Protein AF-A0A8T5U657-F1 (afdb_monomer)

pLDDT: mean 91.41, std 9.42, range [29.88, 98.75]

Radius of gyration: 22.39 Å; Cα contacts (8 Å, |Δi|>4): 538; chains: 1; bounding box: 46×40×76 Å

Foldseek 3Di:
DPPDDPPQVCLVVQHWDFAQQQLAAPPRDRLLVLLVLLLLLQLLLVLQQVLCCVQVVDGQADPDPPDAHAEEEEEDLANSNLSNVQNNLVRLHQYEYEEQCQVCNVVSNVVRHPPVSCVVRVVSYHYHHDDLVDLVVLLVVLLVCQLRHQEYEYSQDDRPDPDDAASADLVSLLSHDQAGEYEHSNLDACDNHNPGHADPPQSDWDDGNRYIYHRHPPSSVVVVVVSCVSSCVSCVVLVVLCVPLNPLRSLVVHVSSQSRTQHRRNAGDHPVVCVSVVHDHDHSNVSSVVSVVVVVVVVVVVVVD

Secondary structure (DSSP, 8-state):
------HHHHHHTT-EEE-GGG---SSS--TTTHHHHHHHHHHHHHHHHHHHHHHHSS-SS-SSTTSPPPEEEEE--SHHHHHHHHHHHTTT-EEEEEES-GGGHHHHHHTTS-HHHHHHHGGGEEEEE--SS-HHHHHHHHHHHGGG-SEEEE--PPPSSS----SB-HHHHTTSPTT-EEEESS--TTSSBTT----SSTT--EEETTEEEE--TTGGGGGHHHHHHHHHHHHHHHHHHHHHH-HHHHHHH-HHHHHHEEEETTEE--HHHHHHHT-----HHHHHHHHHHHHHHHHHHHH--

Nearest PDB structures (foldseek):
  2vhx-assembly1_A  TM=9.100E-01  e=6.205E-19  Mycobacterium tuberculosis
  2vhv-assembly1_A  TM=8.633E-01  e=6.364E-18  Mycobacterium tuberculosis
  2vhw-assembly1_F  TM=8.684E-01  e=1.872E-17  Mycobacterium tuberculosis
  2vhx-assembly1_C  TM=8.936E-01  e=4.386E-17  Mycobacterium tuberculosis
  2vhx-assembly1_D  TM=9.027E-01  e=8.668E-17  Mycobacterium tuberculosis

Sequence (305 aa):
MLLKVDYHQIKKAGAIAIAFEWVEEEGPEYPLLKPMSKLTGIIAALKALEIFRKKQRRIAGCFSNNIEPATIMIIGLGTIGSNALNVFMHQRVKLIIVDKHPDSVEDRALNYVPKYLWHNCKDNIKILKSDEDNILNTKEILRNHLPNVDILFFSAIRRPSFRVPHLIDMDMLNLMKKNSILVDAGANDKDLVESSLSYPEVDKIYYVNGVWHYANDHIPTMAAKDASRILSKAILPYVNKLLNSGPINAILETPALSKGTIIAGYNYTHKYTCKKKKIPYIPVNEALMQYNSLKKRIKGFLKTI

Mean predicted aligned error: 5.44 Å

Structure (mmCIF, N/CA/C/O backbone):
data_AF-A0A8T5U657-F1
#
_entry.id   AF-A0A8T5U657-F1
#
loop_
_atom_site.group_PDB
_atom_site.id
_atom_site.type_symbol
_atom_site.label_atom_id
_atom_site.label_alt_id
_atom_site.label_comp_id
_atom_site.label_asym_id
_atom_site.label_entity_id
_atom_site.label_seq_id
_atom_site.pdbx_PDB_ins_code
_atom_site.Cartn_x
_atom_site.Cartn_y
_atom_site.Cartn_z
_atom_site.occupancy
_atom_site.B_iso_or_equiv
_atom_site.auth_seq_id
_atom_site.auth_comp_id
_atom_site.auth_asym_id
_atom_site.auth_atom_id
_atom_site.pdbx_PDB_model_num
ATOM 1 N N . MET A 1 1 ? -12.860 -11.114 -14.981 1.00 29.88 1 MET A N 1
ATOM 2 C CA . MET A 1 1 ? -11.539 -11.675 -15.338 1.00 29.88 1 MET A CA 1
ATOM 3 C C . MET A 1 1 ? -10.532 -10.536 -15.289 1.00 29.88 1 MET A C 1
ATOM 5 O O . MET A 1 1 ? -10.504 -9.731 -16.207 1.00 29.88 1 MET A O 1
ATOM 9 N N . LEU A 1 2 ? -9.792 -10.397 -14.186 1.00 36.53 2 LEU A N 1
ATOM 10 C CA . LEU A 1 2 ? -8.688 -9.436 -14.101 1.00 36.53 2 LEU A CA 1
ATOM 11 C C . LEU A 1 2 ? -7.614 -9.885 -15.102 1.00 36.53 2 LEU A C 1
ATOM 13 O O . LEU A 1 2 ? -7.221 -11.055 -15.098 1.00 36.53 2 LEU A O 1
ATOM 17 N N . LEU A 1 3 ? -7.211 -8.998 -16.014 1.00 43.44 3 LEU A N 1
ATOM 18 C CA . LEU A 1 3 ? -6.214 -9.281 -17.047 1.00 43.44 3 LEU A CA 1
ATOM 19 C C . LEU A 1 3 ? -4.866 -9.565 -16.373 1.00 43.44 3 LEU A C 1
ATOM 21 O O . LEU A 1 3 ? -4.091 -8.657 -16.086 1.00 43.44 3 LEU A O 1
ATOM 25 N N . LYS A 1 4 ? -4.567 -10.838 -16.100 1.00 63.34 4 LYS A N 1
ATOM 26 C CA . LYS A 1 4 ? -3.215 -11.239 -15.704 1.00 63.34 4 LYS A CA 1
ATOM 27 C C . LYS A 1 4 ? -2.290 -10.975 -16.888 1.00 63.34 4 LYS A C 1
ATOM 29 O O . LYS A 1 4 ? -2.518 -11.501 -17.973 1.00 63.34 4 LYS A O 1
ATOM 34 N N . VAL A 1 5 ? -1.249 -10.172 -16.671 1.00 70.25 5 VAL A N 1
ATOM 35 C CA . VAL A 1 5 ? -0.241 -9.870 -17.695 1.00 70.25 5 VAL A CA 1
ATOM 36 C C . VAL A 1 5 ? 0.383 -11.175 -18.197 1.00 70.25 5 VAL A C 1
ATOM 38 O O . VAL A 1 5 ? 1.067 -11.878 -17.445 1.00 70.25 5 VAL A O 1
ATOM 41 N N . ASP A 1 6 ? 0.159 -11.489 -19.473 1.00 85.56 6 ASP A N 1
ATOM 42 C CA . ASP A 1 6 ? 0.779 -12.626 -20.147 1.00 85.56 6 ASP A CA 1
ATOM 43 C C . ASP A 1 6 ? 2.146 -12.209 -20.711 1.00 85.56 6 ASP A C 1
ATOM 45 O O . ASP A 1 6 ? 2.295 -11.770 -21.853 1.00 85.56 6 ASP A O 1
ATOM 49 N N . TYR A 1 7 ? 3.171 -12.353 -19.870 1.00 86.56 7 TYR A N 1
ATOM 50 C CA . TYR A 1 7 ? 4.565 -12.078 -20.227 1.00 86.56 7 TYR A CA 1
ATOM 51 C C . TYR A 1 7 ? 5.028 -12.880 -21.454 1.00 86.56 7 TYR A C 1
ATOM 53 O O . TYR A 1 7 ? 5.882 -12.408 -22.206 1.00 86.56 7 TYR A O 1
ATOM 61 N N . HIS A 1 8 ? 4.478 -14.078 -21.674 1.00 88.69 8 HIS A N 1
ATOM 62 C CA . HIS A 1 8 ? 4.861 -14.930 -22.797 1.00 88.69 8 HIS A CA 1
ATOM 63 C C . HIS A 1 8 ? 4.317 -14.390 -24.115 1.00 88.69 8 HIS A C 1
ATOM 65 O O . HIS A 1 8 ? 5.049 -14.369 -25.103 1.00 88.69 8 HIS A O 1
ATOM 71 N N . GLN A 1 9 ? 3.079 -13.890 -24.129 1.00 91.06 9 GLN A N 1
ATOM 72 C CA . GLN A 1 9 ? 2.519 -13.215 -25.304 1.00 91.06 9 GLN A CA 1
ATOM 73 C C . GLN A 1 9 ? 3.299 -11.946 -25.659 1.00 91.06 9 GLN A C 1
ATOM 75 O O . GLN A 1 9 ? 3.673 -11.773 -26.820 1.00 91.06 9 GLN A O 1
ATOM 80 N N . ILE A 1 10 ? 3.627 -11.106 -24.669 1.00 91.44 10 ILE A N 1
ATOM 81 C CA . ILE A 1 10 ? 4.411 -9.878 -24.898 1.00 91.44 10 ILE A CA 1
ATOM 82 C C . ILE A 1 10 ? 5.794 -10.217 -25.477 1.00 91.44 10 ILE A C 1
ATOM 84 O O . ILE A 1 10 ? 6.232 -9.605 -26.453 1.00 91.44 10 ILE A O 1
ATOM 88 N N . LYS A 1 11 ? 6.464 -11.234 -24.918 1.00 93.12 11 LYS A N 1
ATOM 89 C CA . LYS A 1 11 ? 7.756 -11.729 -25.415 1.00 93.12 11 LYS A CA 1
ATOM 90 C C . LYS A 1 11 ? 7.644 -12.284 -26.836 1.00 93.12 11 LYS A C 1
ATOM 92 O O . LYS A 1 11 ? 8.485 -11.977 -27.675 1.00 93.12 11 LYS A O 1
ATOM 97 N N . LYS A 1 12 ? 6.624 -13.103 -27.123 1.00 92.62 12 LYS A N 1
ATOM 98 C CA . LYS A 1 12 ? 6.389 -13.676 -28.461 1.00 92.62 12 LYS A CA 1
ATOM 99 C C . LYS A 1 12 ? 6.145 -12.605 -29.518 1.00 92.62 12 LYS A C 1
ATOM 101 O O . LYS A 1 12 ? 6.583 -12.780 -30.648 1.00 92.62 12 LYS A O 1
ATOM 106 N N . ALA A 1 13 ? 5.498 -11.502 -29.149 1.00 92.56 13 ALA A N 1
ATOM 107 C CA . ALA A 1 13 ? 5.291 -10.365 -30.038 1.00 92.56 13 ALA A CA 1
ATOM 108 C C . ALA A 1 13 ? 6.591 -9.601 -30.367 1.00 92.56 13 ALA A C 1
ATOM 110 O O . ALA A 1 13 ? 6.579 -8.718 -31.222 1.00 92.56 13 ALA A O 1
ATOM 111 N N . GLY A 1 14 ? 7.711 -9.896 -29.693 1.00 91.69 14 GLY A N 1
ATOM 112 C CA . GLY A 1 14 ? 8.969 -9.176 -29.890 1.00 91.69 14 GLY A CA 1
ATOM 113 C C . GLY A 1 14 ? 8.890 -7.713 -29.440 1.00 91.69 14 GLY A C 1
ATOM 114 O O . GLY A 1 14 ? 9.587 -6.858 -29.999 1.00 91.69 14 GLY A O 1
ATOM 115 N N . ALA A 1 15 ? 8.010 -7.413 -28.480 1.00 93.44 15 ALA A N 1
ATOM 116 C CA . ALA A 1 15 ? 7.781 -6.070 -27.969 1.00 93.44 15 ALA A CA 1
ATOM 117 C C . ALA A 1 15 ? 8.877 -5.637 -26.982 1.00 93.44 15 ALA A C 1
ATOM 119 O O . ALA A 1 15 ? 9.623 -6.445 -26.432 1.00 93.44 15 ALA A O 1
ATOM 120 N N . ILE A 1 16 ? 8.956 -4.333 -26.732 1.00 94.75 16 ILE A N 1
ATOM 121 C CA . ILE A 1 16 ? 9.670 -3.787 -25.577 1.00 94.75 16 ILE A CA 1
ATOM 122 C C . ILE A 1 16 ? 8.599 -3.372 -24.574 1.00 94.75 16 ILE A C 1
ATOM 124 O O . ILE A 1 16 ? 7.737 -2.561 -24.910 1.00 94.75 16 ILE A O 1
ATOM 128 N N . ALA A 1 17 ? 8.633 -3.938 -23.370 1.00 95.56 17 ALA A N 1
ATOM 129 C CA . ALA A 1 17 ? 7.683 -3.625 -22.310 1.00 95.56 17 ALA A CA 1
ATOM 130 C C . ALA A 1 17 ? 8.408 -3.092 -21.076 1.00 95.56 17 ALA A C 1
ATOM 132 O O . ALA A 1 17 ? 9.311 -3.731 -20.529 1.00 95.56 17 ALA A O 1
ATOM 133 N N . ILE A 1 18 ? 7.959 -1.919 -20.638 1.00 95.50 18 ILE A N 1
ATOM 134 C CA . ILE A 1 18 ? 8.433 -1.213 -19.452 1.00 95.50 18 ILE A CA 1
ATOM 135 C C . ILE A 1 18 ? 7.289 -1.232 -18.442 1.00 95.50 18 ILE A C 1
ATOM 137 O O . ILE A 1 18 ? 6.177 -0.811 -18.754 1.00 95.50 18 ILE A O 1
ATOM 141 N N . ALA A 1 19 ? 7.560 -1.747 -17.252 1.00 94.00 19 ALA A N 1
ATOM 142 C CA . ALA A 1 19 ? 6.601 -1.831 -16.166 1.00 94.00 19 ALA A CA 1
ATOM 143 C C . ALA A 1 19 ? 6.779 -0.628 -15.236 1.00 94.00 19 ALA A C 1
ATOM 145 O O . ALA A 1 19 ? 7.866 -0.408 -14.698 1.00 94.00 19 ALA A O 1
ATOM 146 N N . PHE A 1 20 ? 5.722 0.167 -15.064 1.00 93.69 20 PHE A N 1
ATOM 147 C CA . PHE A 1 20 ? 5.780 1.416 -14.299 1.00 93.69 20 PHE A CA 1
ATOM 148 C C . PHE A 1 20 ? 6.202 1.201 -12.848 1.00 93.69 20 PHE A C 1
ATOM 150 O O . PHE A 1 20 ? 6.951 2.007 -12.302 1.00 93.69 20 PHE A O 1
ATOM 157 N N . GLU A 1 21 ? 5.784 0.098 -12.234 1.00 89.06 21 GLU A N 1
ATOM 158 C CA . GLU A 1 21 ? 6.119 -0.228 -10.852 1.00 89.06 21 GLU A CA 1
ATOM 159 C C . GLU A 1 21 ? 7.608 -0.537 -10.626 1.00 89.06 21 GLU A C 1
ATOM 161 O O . GLU A 1 21 ? 8.059 -0.530 -9.482 1.00 89.06 21 GLU A O 1
ATOM 166 N N . TRP A 1 22 ? 8.366 -0.774 -11.702 1.00 91.88 22 TRP A N 1
ATOM 167 C CA . TRP A 1 22 ? 9.804 -1.057 -11.669 1.00 91.88 22 TRP A CA 1
ATOM 168 C C . TRP A 1 22 ? 10.662 0.077 -12.242 1.00 91.88 22 TRP A C 1
ATOM 170 O O . TRP A 1 22 ? 11.887 -0.041 -12.262 1.00 91.88 22 TRP A O 1
ATOM 180 N N . VAL A 1 23 ? 10.050 1.178 -12.692 1.00 93.50 23 VAL A N 1
ATOM 181 C CA . VAL A 1 23 ? 10.796 2.398 -13.024 1.00 93.50 23 VAL A CA 1
ATOM 182 C C . VAL A 1 23 ? 11.288 3.005 -11.716 1.00 93.50 23 VAL A C 1
ATOM 184 O O . VAL A 1 23 ? 10.488 3.445 -10.890 1.00 93.50 23 VAL A O 1
ATOM 187 N N . GLU A 1 24 ? 12.605 2.978 -11.526 1.00 91.19 24 GLU A N 1
ATOM 188 C CA . GLU A 1 24 ? 13.273 3.316 -10.268 1.00 91.19 24 GLU A CA 1
ATOM 189 C C . GLU A 1 24 ? 14.414 4.305 -10.527 1.00 91.19 24 GLU A C 1
ATOM 191 O O . GLU A 1 24 ? 15.335 4.010 -11.291 1.00 91.19 24 GLU A O 1
ATOM 196 N N . GLU A 1 25 ? 14.363 5.472 -9.892 1.00 86.81 25 GLU A N 1
ATOM 197 C CA . GLU A 1 25 ? 15.392 6.510 -10.031 1.00 86.81 25 GLU A CA 1
ATOM 198 C C . GLU A 1 25 ? 16.604 6.239 -9.118 1.00 86.81 25 GLU A C 1
ATOM 200 O O . GLU A 1 25 ? 16.909 5.086 -8.788 1.00 86.81 25 GLU A O 1
ATOM 205 N N . GLU A 1 26 ? 17.388 7.270 -8.801 1.00 78.25 26 GLU A N 1
ATOM 206 C CA . GLU A 1 26 ? 18.481 7.161 -7.839 1.00 78.25 26 GLU A CA 1
ATOM 207 C C . GLU A 1 26 ? 17.916 6.953 -6.424 1.00 78.25 26 GLU A C 1
ATOM 209 O O . GLU A 1 26 ? 17.039 7.682 -5.967 1.00 78.25 26 GLU A O 1
ATOM 214 N N . GLY A 1 27 ? 18.406 5.922 -5.729 1.00 70.50 27 GLY A N 1
ATOM 215 C CA . GLY A 1 27 ? 17.819 5.457 -4.468 1.00 70.50 27 GLY A CA 1
ATOM 216 C C . GLY A 1 27 ? 16.538 4.619 -4.654 1.00 70.50 27 GLY A C 1
ATOM 217 O O . GLY A 1 27 ? 16.131 4.331 -5.777 1.00 70.50 27 GLY A O 1
ATOM 218 N N . PRO A 1 28 ? 15.886 4.174 -3.562 1.00 70.19 28 PRO A N 1
ATOM 219 C CA . PRO A 1 28 ? 14.670 3.353 -3.613 1.00 70.19 28 PRO A CA 1
ATOM 220 C C . PRO A 1 28 ? 13.407 4.187 -3.927 1.00 70.19 28 PRO A C 1
ATOM 222 O O . PRO A 1 28 ? 12.374 4.049 -3.265 1.00 70.19 28 PRO A O 1
ATOM 225 N N . GLU A 1 29 ? 13.486 5.077 -4.919 1.00 81.50 29 GLU A N 1
ATOM 226 C CA . GLU A 1 29 ? 12.382 5.926 -5.368 1.00 81.50 29 GLU A CA 1
ATOM 227 C C . GLU A 1 29 ? 11.721 5.349 -6.626 1.00 81.50 29 GLU A C 1
ATOM 229 O O . GLU A 1 29 ? 12.360 5.168 -7.658 1.00 81.50 29 GLU A O 1
ATOM 234 N N . TYR A 1 30 ? 10.409 5.103 -6.549 1.00 90.75 30 TYR A N 1
ATOM 235 C CA . TYR A 1 30 ? 9.596 4.585 -7.654 1.00 90.75 30 TYR A CA 1
ATOM 236 C C . TYR A 1 30 ? 8.634 5.672 -8.159 1.00 90.75 30 TYR A C 1
ATOM 238 O O . TYR A 1 30 ? 7.474 5.703 -7.733 1.00 90.75 30 TYR A O 1
ATOM 246 N N . PRO A 1 31 ? 9.075 6.606 -9.018 1.00 92.06 31 PRO A N 1
ATOM 247 C CA . PRO A 1 31 ? 8.329 7.821 -9.367 1.00 92.06 31 PRO A CA 1
ATOM 248 C C . PRO A 1 31 ? 6.985 7.568 -10.053 1.00 92.06 31 PRO A C 1
ATOM 250 O O . PRO A 1 31 ? 6.068 8.375 -9.906 1.00 92.06 31 PRO A O 1
ATOM 253 N N . LEU A 1 32 ? 6.831 6.444 -10.756 1.00 93.69 32 LEU A N 1
ATOM 254 C CA . LEU A 1 32 ? 5.566 6.081 -11.402 1.00 93.69 32 LEU A CA 1
ATOM 255 C C . LEU A 1 32 ? 4.625 5.290 -10.479 1.00 93.69 32 LEU A C 1
ATOM 257 O O . LEU A 1 32 ? 3.408 5.345 -10.646 1.00 93.69 32 LEU A O 1
ATOM 261 N N . LEU A 1 33 ? 5.166 4.614 -9.460 1.00 91.94 33 LEU A N 1
ATOM 262 C CA . LEU A 1 33 ? 4.388 3.867 -8.466 1.00 91.94 33 LEU A CA 1
ATOM 263 C C . LEU A 1 33 ? 3.932 4.753 -7.301 1.00 91.94 33 LEU A C 1
ATOM 265 O O . LEU A 1 33 ? 2.786 4.677 -6.858 1.00 91.94 33 LEU A O 1
ATOM 269 N N . LYS A 1 34 ? 4.825 5.617 -6.807 1.00 92.31 34 LYS A N 1
ATOM 270 C CA . LYS A 1 34 ? 4.629 6.483 -5.634 1.00 92.31 34 LYS A CA 1
ATOM 271 C C . LYS A 1 34 ? 3.324 7.288 -5.707 1.00 92.31 34 LYS A C 1
ATOM 273 O O . LYS A 1 34 ? 2.621 7.312 -4.698 1.00 92.31 34 LYS A O 1
ATOM 278 N N . PRO A 1 35 ? 2.926 7.901 -6.841 1.00 94.19 35 PRO A N 1
ATOM 279 C CA . PRO A 1 35 ? 1.677 8.650 -6.912 1.00 94.19 35 PRO A CA 1
ATOM 280 C C . PRO A 1 35 ? 0.434 7.767 -6.743 1.00 94.19 35 PRO A C 1
ATOM 282 O O . PRO A 1 35 ? -0.496 8.165 -6.043 1.00 94.19 35 PRO A O 1
ATOM 285 N N . MET A 1 36 ? 0.438 6.556 -7.312 1.00 94.19 36 MET A N 1
ATOM 286 C CA . MET A 1 36 ? -0.645 5.586 -7.114 1.00 94.19 36 MET A CA 1
ATOM 287 C C . MET A 1 36 ? -0.679 5.094 -5.669 1.00 94.19 36 MET A C 1
ATOM 289 O O . MET A 1 36 ? -1.746 5.068 -5.072 1.00 94.19 36 MET A O 1
ATOM 293 N N . SER A 1 37 ? 0.476 4.831 -5.055 1.00 93.94 37 SER A N 1
ATOM 294 C CA . SER A 1 37 ? 0.572 4.461 -3.637 1.00 93.94 37 SER A CA 1
ATOM 295 C C . SER A 1 37 ? 0.012 5.534 -2.695 1.00 93.94 37 SER A C 1
ATOM 297 O O . SER A 1 37 ? -0.680 5.202 -1.732 1.00 93.94 37 SER A O 1
ATOM 299 N N . LYS A 1 38 ? 0.266 6.824 -2.968 1.00 95.25 38 LYS A N 1
ATOM 300 C CA . LYS A 1 38 ? -0.326 7.931 -2.190 1.00 95.25 38 LYS A CA 1
ATOM 301 C C . LYS A 1 38 ? -1.852 7.897 -2.284 1.00 95.25 38 LYS A C 1
ATOM 303 O O . LYS A 1 38 ? -2.537 7.935 -1.264 1.00 95.25 38 LYS A O 1
ATOM 308 N N . LEU A 1 39 ? -2.368 7.782 -3.508 1.00 95.94 39 LEU A N 1
ATOM 309 C CA . LEU A 1 39 ? -3.803 7.768 -3.775 1.00 95.94 39 LEU A CA 1
ATOM 310 C C . LEU A 1 39 ? -4.488 6.528 -3.175 1.00 95.94 39 LEU A C 1
ATOM 312 O O . LEU A 1 39 ? -5.542 6.663 -2.559 1.00 95.94 39 LEU A O 1
ATOM 316 N N . THR A 1 40 ? -3.857 5.354 -3.267 1.00 96.12 40 THR A N 1
ATOM 317 C CA . THR A 1 40 ? -4.311 4.111 -2.627 1.00 96.12 40 THR A CA 1
ATOM 318 C C . THR A 1 40 ? -4.492 4.294 -1.125 1.00 96.12 40 THR A C 1
ATOM 320 O O . THR A 1 40 ? -5.552 3.954 -0.610 1.00 96.12 40 THR A O 1
ATOM 323 N N . GLY A 1 41 ? -3.508 4.874 -0.425 1.00 97.00 41 GLY A N 1
ATOM 324 C CA . GLY A 1 41 ? -3.609 5.132 1.016 1.00 97.00 41 GLY A CA 1
ATOM 325 C C . GLY A 1 41 ? -4.816 5.996 1.382 1.00 97.00 41 GLY A C 1
ATOM 326 O O . GLY A 1 41 ? -5.573 5.650 2.287 1.00 97.00 41 GLY A O 1
ATOM 327 N N . ILE A 1 42 ? -5.040 7.078 0.629 1.00 97.50 42 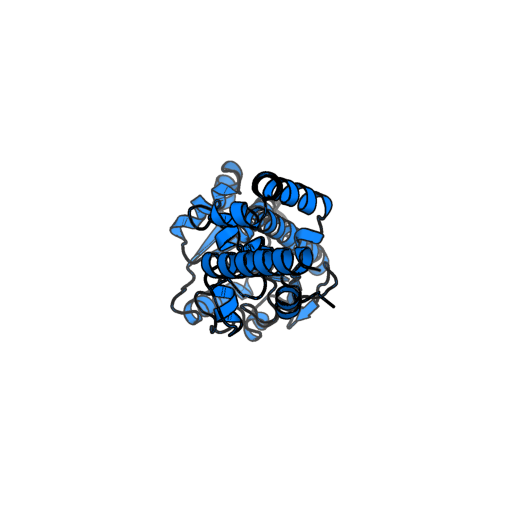ILE A N 1
ATOM 328 C CA . ILE A 1 42 ? -6.164 7.999 0.852 1.00 97.50 42 ILE A CA 1
ATOM 329 C C . ILE A 1 42 ? -7.505 7.300 0.600 1.00 97.50 42 ILE A C 1
ATOM 331 O O . ILE A 1 42 ? -8.375 7.297 1.471 1.00 97.50 42 ILE A O 1
ATOM 335 N N . ILE A 1 43 ? -7.680 6.697 -0.579 1.00 97.50 43 ILE A N 1
ATOM 336 C CA . ILE A 1 43 ? -8.954 6.085 -0.982 1.00 97.50 43 ILE A CA 1
ATOM 337 C C . ILE A 1 43 ? -9.293 4.903 -0.077 1.00 97.50 43 ILE A C 1
ATOM 339 O O . ILE A 1 43 ? -10.433 4.786 0.369 1.00 97.50 43 ILE A O 1
ATOM 343 N N . ALA A 1 44 ? -8.319 4.045 0.233 1.00 97.75 44 ALA A N 1
ATOM 344 C CA . ALA A 1 44 ? -8.536 2.900 1.106 1.00 97.75 44 ALA A CA 1
ATOM 345 C C . ALA A 1 44 ? -8.932 3.338 2.524 1.00 97.75 44 ALA A C 1
ATOM 347 O O . ALA A 1 44 ? -9.823 2.734 3.120 1.00 97.75 44 ALA A O 1
ATOM 348 N N . ALA A 1 45 ? -8.327 4.407 3.056 1.00 98.31 45 ALA A N 1
ATOM 349 C CA . ALA A 1 45 ? -8.699 4.953 4.360 1.00 98.31 45 ALA A CA 1
ATOM 350 C C . ALA A 1 45 ? -10.121 5.533 4.348 1.00 98.31 45 ALA A C 1
ATOM 352 O O . ALA A 1 45 ? -10.920 5.232 5.237 1.00 98.31 45 ALA A O 1
ATOM 353 N N . LEU A 1 46 ? -10.480 6.295 3.309 1.00 98.06 46 LEU A N 1
ATOM 354 C CA . LEU A 1 46 ? -11.847 6.797 3.124 1.00 98.06 46 LEU A CA 1
ATOM 355 C C . LEU A 1 46 ? -12.859 5.650 3.013 1.00 98.06 46 LEU A C 1
ATOM 357 O O . LEU A 1 46 ? -13.915 5.697 3.646 1.00 98.06 46 LEU A O 1
ATOM 361 N N . LYS A 1 47 ? -12.515 4.588 2.276 1.00 97.88 47 LYS A N 1
ATOM 362 C CA . LYS A 1 47 ? -13.342 3.385 2.159 1.00 97.88 47 LYS A CA 1
ATOM 363 C C . LYS A 1 47 ? -13.500 2.677 3.505 1.00 97.88 47 LYS A C 1
ATOM 365 O O . LYS A 1 47 ? -14.614 2.288 3.849 1.00 97.88 47 LYS A O 1
ATOM 370 N N . ALA A 1 48 ? -12.434 2.574 4.300 1.00 98.31 48 ALA A N 1
ATOM 371 C CA . ALA A 1 48 ? -12.491 2.013 5.650 1.00 98.31 48 ALA A CA 1
ATOM 372 C C . ALA A 1 48 ? -13.488 2.776 6.539 1.00 98.31 48 ALA A C 1
ATOM 374 O O . ALA A 1 48 ? -14.341 2.166 7.184 1.00 98.31 48 ALA A O 1
ATOM 375 N N . LEU A 1 49 ? -13.427 4.113 6.519 1.00 98.44 49 LEU A N 1
ATOM 376 C CA . LEU A 1 49 ? -14.338 4.986 7.266 1.00 98.44 49 LEU A CA 1
ATOM 377 C C . LEU A 1 49 ? -15.788 4.872 6.768 1.00 98.44 49 LEU A C 1
ATOM 379 O O . LEU A 1 49 ? -16.723 4.863 7.572 1.00 98.44 49 LEU A O 1
ATOM 383 N N . GLU A 1 50 ? -15.989 4.751 5.453 1.00 98.00 50 GLU A N 1
ATOM 384 C CA . GLU A 1 50 ? -17.305 4.530 4.844 1.00 98.00 50 GLU A CA 1
ATOM 385 C C . GLU A 1 50 ? -17.925 3.204 5.310 1.00 98.00 50 GLU A C 1
ATOM 387 O O . GLU A 1 50 ? -19.086 3.177 5.739 1.00 98.00 50 GLU A O 1
ATOM 392 N N . ILE A 1 51 ? -17.150 2.113 5.256 1.00 98.25 51 ILE A N 1
ATOM 393 C CA . ILE A 1 51 ? -17.575 0.784 5.712 1.00 98.25 51 ILE A CA 1
ATOM 394 C C . ILE A 1 51 ? -17.883 0.838 7.206 1.00 98.25 51 ILE A C 1
ATOM 396 O O . ILE A 1 51 ? -18.965 0.408 7.611 1.00 98.25 51 ILE A O 1
ATOM 400 N N . PHE A 1 52 ? -16.994 1.426 8.011 1.00 98.25 52 PHE A N 1
ATOM 401 C CA . PHE A 1 52 ? -17.203 1.592 9.446 1.00 98.25 52 PHE A CA 1
ATOM 402 C C . PHE A 1 52 ? -18.519 2.300 9.741 1.00 98.25 52 PHE A C 1
ATOM 404 O O . PHE A 1 52 ? -19.361 1.751 10.451 1.00 98.25 52 PHE A O 1
ATOM 411 N N . ARG A 1 53 ? -18.774 3.448 9.107 1.00 97.38 53 ARG A N 1
ATOM 412 C CA . ARG A 1 53 ? -20.026 4.186 9.301 1.00 97.38 53 ARG A CA 1
ATOM 413 C C . ARG A 1 53 ? -21.260 3.355 8.963 1.00 97.38 53 ARG A C 1
ATOM 415 O O . ARG A 1 53 ? -22.239 3.383 9.708 1.00 97.38 53 ARG A O 1
ATOM 422 N N . LYS A 1 54 ? -21.224 2.612 7.854 1.00 97.06 54 LYS A N 1
ATOM 423 C CA . LYS A 1 54 ? -22.351 1.776 7.412 1.00 97.06 54 LYS A CA 1
ATOM 424 C C . LYS A 1 54 ? -22.590 0.578 8.335 1.00 97.06 54 LYS A C 1
ATOM 426 O O . LYS A 1 54 ? -23.743 0.246 8.593 1.00 97.06 54 LYS A O 1
ATOM 431 N N . LYS A 1 55 ? -21.528 -0.080 8.809 1.00 97.12 55 LYS A N 1
ATOM 432 C CA . LYS A 1 55 ? -21.622 -1.345 9.559 1.00 97.12 55 LYS A CA 1
ATOM 433 C C . LYS A 1 55 ? -21.761 -1.146 11.066 1.00 97.12 55 LYS A C 1
ATOM 435 O O . LYS A 1 55 ? -22.505 -1.887 11.694 1.00 97.12 55 LYS A O 1
ATOM 440 N N . GLN A 1 56 ? -21.118 -0.120 11.617 1.00 95.75 56 GLN A N 1
ATOM 441 C CA . GLN A 1 56 ? -21.186 0.234 13.040 1.00 95.75 56 GLN A CA 1
ATOM 442 C C . GLN A 1 56 ? -22.278 1.267 13.345 1.00 95.75 56 GLN A C 1
ATOM 444 O O . GLN A 1 56 ? -22.533 1.572 14.505 1.00 95.75 56 GLN A O 1
ATOM 449 N N . ARG A 1 57 ? -22.926 1.829 12.311 1.00 95.19 57 ARG A N 1
ATOM 450 C CA . ARG A 1 57 ? -23.980 2.857 12.421 1.00 95.19 57 ARG A CA 1
ATOM 451 C C . ARG A 1 57 ? -23.562 4.095 13.228 1.00 95.19 57 ARG A C 1
ATOM 453 O O . ARG A 1 57 ? -24.410 4.808 13.756 1.00 95.19 57 ARG A O 1
ATOM 460 N N . ARG A 1 58 ? -22.260 4.377 13.285 1.00 94.38 58 ARG A N 1
ATOM 461 C CA . ARG A 1 58 ? -21.669 5.551 13.936 1.00 94.38 58 ARG A CA 1
ATOM 462 C C . ARG A 1 58 ? -20.425 6.000 13.181 1.00 94.38 58 ARG A C 1
ATOM 464 O O . ARG A 1 58 ? -19.828 5.219 12.448 1.00 94.38 58 ARG A O 1
ATOM 471 N N . ILE A 1 59 ? -20.021 7.250 13.353 1.00 95.31 59 ILE A N 1
ATOM 472 C CA . ILE A 1 59 ? -18.764 7.744 12.780 1.00 95.31 59 ILE A CA 1
ATOM 473 C C . ILE A 1 59 ? -17.561 7.228 13.575 1.00 95.31 59 ILE A C 1
ATOM 475 O O . ILE A 1 59 ? -17.670 6.982 14.774 1.00 95.31 59 ILE A O 1
ATOM 479 N N . ALA A 1 60 ? -16.420 7.056 12.903 1.00 95.44 60 ALA A N 1
ATOM 480 C CA . ALA A 1 60 ? -15.177 6.655 13.562 1.00 95.44 60 ALA A CA 1
ATOM 481 C C . ALA A 1 60 ? -14.553 7.810 14.356 1.00 95.44 60 ALA A C 1
ATOM 483 O O . ALA A 1 60 ? -13.954 7.585 15.404 1.00 95.44 60 ALA A O 1
ATOM 484 N N . GLY A 1 61 ? -14.675 9.033 13.833 1.00 91.75 61 GLY A N 1
ATOM 485 C CA . GLY A 1 61 ? -13.990 10.200 14.367 1.00 91.75 61 GLY A CA 1
ATOM 486 C C . GLY A 1 61 ? -14.628 10.813 15.610 1.00 91.75 61 GLY A C 1
ATOM 487 O O . GLY A 1 61 ? -15.844 10.745 15.797 1.00 91.75 61 GLY A O 1
ATOM 488 N N . CYS A 1 62 ? -13.798 11.457 16.431 1.00 87.56 62 CYS A N 1
ATOM 489 C CA . CYS A 1 62 ? -14.213 12.177 17.633 1.00 87.56 62 CYS A CA 1
ATOM 490 C C . CYS A 1 62 ? -14.301 13.685 17.349 1.00 87.56 62 CYS A C 1
ATOM 492 O O . CYS A 1 62 ? -13.331 14.432 17.482 1.00 87.56 62 CYS A O 1
ATOM 494 N N . PHE A 1 63 ? -15.485 14.137 16.925 1.00 87.31 63 PHE A N 1
ATOM 495 C CA . PHE A 1 63 ? -15.785 15.560 16.681 1.00 87.31 63 PHE A CA 1
ATOM 496 C C . PHE A 1 63 ? -16.651 16.193 17.778 1.00 87.31 63 PHE A C 1
ATOM 498 O O . PHE A 1 63 ? -16.938 17.385 17.734 1.00 87.31 63 PHE A O 1
ATOM 505 N N . SER A 1 64 ? -17.072 15.396 18.758 1.00 87.69 64 SER A N 1
ATOM 506 C CA . SER A 1 64 ? -17.865 15.808 19.913 1.00 87.69 64 SER A CA 1
ATOM 507 C C . SER A 1 64 ? -17.477 14.934 21.101 1.00 87.69 64 SER A C 1
ATOM 509 O O . SER A 1 64 ? -17.254 13.738 20.922 1.00 87.69 64 SER A O 1
ATOM 511 N N . ASN A 1 65 ? -17.455 15.507 22.307 1.00 83.56 65 ASN A N 1
ATOM 512 C CA . ASN A 1 65 ? -17.075 14.803 23.539 1.00 83.56 65 ASN A CA 1
ATOM 513 C C . ASN A 1 65 ? -17.967 13.584 23.849 1.00 83.56 65 ASN A C 1
ATOM 515 O O . ASN A 1 65 ? -17.564 12.710 24.606 1.00 83.56 65 ASN A O 1
ATOM 519 N N . ASN A 1 66 ? -19.154 13.503 23.239 1.00 87.00 66 ASN A N 1
ATOM 520 C CA . ASN A 1 66 ? -20.104 12.403 23.423 1.00 87.00 66 ASN A CA 1
ATOM 521 C C . ASN A 1 66 ? -19.911 11.246 22.425 1.00 87.00 66 ASN A C 1
ATOM 523 O O . ASN A 1 66 ? -20.697 10.301 22.422 1.00 87.00 66 ASN A O 1
ATOM 527 N N . ILE A 1 67 ? -18.912 11.323 21.539 1.00 89.81 67 ILE A N 1
ATOM 528 C CA . ILE A 1 67 ? -18.640 10.294 20.532 1.00 89.81 67 ILE A CA 1
ATOM 529 C C . ILE A 1 67 ? -17.284 9.670 20.833 1.00 89.81 67 ILE A C 1
ATOM 531 O O . ILE A 1 67 ? -16.246 10.306 20.674 1.00 89.81 67 ILE A O 1
ATOM 535 N N . GLU A 1 68 ? -17.285 8.395 21.214 1.00 91.31 68 GLU A N 1
ATOM 536 C CA . GLU A 1 68 ? -16.035 7.670 21.421 1.00 91.31 68 GLU A CA 1
ATOM 537 C C . GLU A 1 68 ? -15.263 7.541 20.090 1.00 91.31 68 GLU A C 1
ATOM 539 O O . GLU A 1 68 ? -15.859 7.138 19.084 1.00 91.31 68 GLU A O 1
ATOM 544 N N . PRO A 1 69 ? -13.955 7.843 20.034 1.00 95.19 69 PRO A N 1
ATOM 545 C CA . PRO A 1 69 ? -13.146 7.593 18.844 1.00 95.19 69 PRO A CA 1
ATOM 546 C C . PRO A 1 69 ? -12.963 6.091 18.600 1.00 95.19 69 PRO A C 1
ATOM 548 O O . PRO A 1 69 ? -12.703 5.328 19.529 1.00 95.19 69 PRO A O 1
ATOM 551 N N . ALA A 1 70 ? -13.037 5.673 17.338 1.00 97.50 70 ALA A N 1
ATOM 552 C CA . ALA A 1 70 ? -12.621 4.332 16.937 1.00 97.50 70 ALA A CA 1
ATOM 553 C C . ALA A 1 70 ? -11.102 4.150 17.104 1.00 97.50 70 ALA A C 1
ATOM 555 O O . ALA A 1 70 ? -10.334 5.108 16.972 1.00 97.50 70 ALA A O 1
ATOM 556 N N . THR A 1 71 ? -10.673 2.913 17.344 1.00 98.44 71 THR A N 1
ATOM 557 C CA . THR A 1 71 ? -9.262 2.511 17.338 1.00 98.44 71 THR A CA 1
ATOM 558 C C . THR A 1 71 ? -8.895 1.930 15.979 1.00 98.44 71 THR A C 1
ATOM 560 O O . THR A 1 71 ? -9.437 0.903 15.561 1.00 98.44 71 THR A O 1
ATOM 563 N N . ILE A 1 72 ? -7.946 2.568 15.300 1.00 98.62 72 ILE A N 1
ATOM 564 C CA . ILE A 1 72 ? -7.445 2.155 13.991 1.00 98.62 72 ILE A CA 1
ATOM 565 C C . ILE A 1 72 ? -6.006 1.668 14.136 1.00 98.62 72 ILE A C 1
ATOM 567 O O . ILE A 1 72 ? -5.140 2.409 14.597 1.00 98.62 72 ILE A O 1
ATOM 571 N N . MET A 1 73 ? -5.739 0.435 13.714 1.00 98.62 73 MET A N 1
ATOM 572 C CA . MET A 1 73 ? -4.387 -0.107 13.635 1.00 98.62 73 MET A CA 1
ATOM 573 C C . MET A 1 73 ? -3.880 -0.039 12.197 1.00 98.62 73 MET A C 1
ATOM 575 O O . MET A 1 73 ? -4.484 -0.636 11.315 1.00 98.62 73 MET A O 1
ATOM 579 N N . ILE A 1 74 ? -2.765 0.648 11.960 1.00 98.25 74 ILE A N 1
ATOM 580 C CA . ILE A 1 74 ? -2.077 0.703 10.668 1.00 98.25 74 ILE A CA 1
ATOM 581 C C . ILE A 1 74 ? -0.839 -0.189 10.749 1.00 98.25 74 ILE A C 1
ATOM 583 O O . ILE A 1 74 ? 0.048 0.072 11.560 1.00 98.25 74 ILE A O 1
ATOM 587 N N . ILE A 1 75 ? -0.748 -1.209 9.895 1.00 96.00 75 ILE A N 1
ATOM 588 C CA . ILE A 1 75 ? 0.458 -2.036 9.775 1.00 96.00 75 ILE A CA 1
ATOM 589 C C . ILE A 1 75 ? 1.259 -1.583 8.552 1.00 96.00 75 ILE A C 1
ATOM 591 O O . ILE A 1 75 ? 0.805 -1.712 7.414 1.00 96.00 75 ILE A O 1
ATOM 595 N N . GLY A 1 76 ? 2.455 -1.055 8.803 1.00 93.50 76 GLY A N 1
ATOM 596 C CA . GLY A 1 76 ? 3.349 -0.459 7.817 1.00 93.50 76 GLY A CA 1
ATOM 597 C C . GLY A 1 76 ? 3.047 1.020 7.569 1.00 93.50 76 GLY A C 1
ATOM 598 O O . GLY A 1 76 ? 1.970 1.389 7.103 1.00 93.50 76 GLY A O 1
ATOM 599 N N . LEU A 1 77 ? 4.034 1.880 7.810 1.00 94.00 77 LEU A N 1
ATOM 600 C CA . LEU A 1 77 ? 3.964 3.325 7.589 1.00 94.00 77 LEU A CA 1
ATOM 601 C C . LEU A 1 77 ? 4.827 3.754 6.391 1.00 94.00 77 LEU A C 1
ATOM 603 O O . LEU A 1 77 ? 5.644 4.673 6.450 1.00 94.00 77 LEU A O 1
ATOM 607 N N . GLY A 1 78 ? 4.694 3.015 5.287 1.00 92.19 78 GLY A N 1
ATOM 608 C CA . GLY A 1 78 ? 5.235 3.406 3.984 1.00 92.19 78 GLY A CA 1
ATOM 609 C C . GLY A 1 78 ? 4.393 4.504 3.324 1.00 92.19 78 GLY A C 1
ATOM 610 O O . GLY A 1 78 ? 3.580 5.158 3.964 1.00 92.19 78 GLY A O 1
ATOM 611 N N . THR A 1 79 ? 4.514 4.674 2.003 1.00 93.69 79 THR A N 1
ATOM 612 C CA . THR A 1 79 ? 3.745 5.713 1.281 1.00 93.69 79 THR A CA 1
ATOM 613 C C . THR A 1 79 ? 2.229 5.534 1.442 1.00 93.69 79 THR A C 1
ATOM 615 O O . THR A 1 79 ? 1.539 6.507 1.731 1.00 93.69 79 THR A O 1
ATOM 618 N N . ILE A 1 80 ? 1.712 4.306 1.311 1.00 96.00 80 ILE A N 1
ATOM 619 C CA . ILE A 1 80 ? 0.283 4.001 1.517 1.00 96.00 80 ILE A CA 1
ATOM 620 C C . ILE A 1 80 ? -0.122 4.315 2.963 1.00 96.00 80 ILE A C 1
ATOM 622 O O . ILE A 1 80 ? -1.061 5.076 3.185 1.00 96.00 80 ILE A O 1
ATOM 626 N N . GLY A 1 81 ? 0.630 3.791 3.936 1.00 96.75 81 GLY A N 1
ATOM 627 C CA . GLY A 1 81 ? 0.341 3.947 5.361 1.00 96.75 81 GLY A CA 1
ATOM 628 C C . GLY A 1 81 ? 0.373 5.395 5.840 1.00 96.75 81 GLY A C 1
ATOM 629 O O . GLY A 1 81 ? -0.564 5.821 6.504 1.00 96.75 81 GLY A O 1
ATOM 630 N N . SER A 1 82 ? 1.378 6.190 5.457 1.00 96.50 82 SER A N 1
ATOM 631 C CA . SER A 1 82 ? 1.450 7.609 5.839 1.00 96.50 82 SER A CA 1
ATOM 632 C C . SER A 1 82 ? 0.326 8.449 5.221 1.00 96.50 82 SER A C 1
ATOM 634 O O . SER A 1 82 ? -0.162 9.390 5.844 1.00 96.50 82 SER A O 1
ATOM 636 N N . ASN A 1 83 ? -0.114 8.119 4.003 1.00 97.50 83 ASN A N 1
ATOM 637 C CA . ASN A 1 83 ? -1.242 8.813 3.377 1.00 97.50 83 ASN A CA 1
ATOM 638 C C . ASN A 1 83 ? -2.585 8.399 4.004 1.00 97.50 83 ASN A C 1
ATOM 640 O O . ASN A 1 83 ? -3.453 9.251 4.191 1.00 97.50 83 ASN A O 1
ATOM 644 N N . ALA A 1 84 ? -2.738 7.130 4.397 1.00 98.19 84 ALA A N 1
ATOM 645 C CA . ALA A 1 84 ? -3.882 6.667 5.183 1.00 98.19 84 ALA A CA 1
ATOM 646 C C . ALA A 1 84 ? -3.909 7.315 6.579 1.00 98.19 84 ALA A C 1
ATOM 648 O O . ALA A 1 84 ? -4.946 7.816 7.013 1.00 98.19 84 ALA A O 1
ATOM 649 N N . LEU A 1 85 ? -2.752 7.384 7.246 1.00 98.00 85 LEU A N 1
ATOM 650 C CA . LEU A 1 85 ? -2.560 8.071 8.521 1.00 98.00 85 LEU A CA 1
ATOM 651 C C . LEU A 1 85 ? -3.036 9.524 8.438 1.00 98.00 85 LEU A C 1
ATOM 653 O O . LEU A 1 85 ? -3.796 9.950 9.300 1.00 98.00 85 LEU A O 1
ATOM 657 N N . ASN A 1 86 ? -2.662 10.258 7.384 1.00 97.44 86 ASN A N 1
ATOM 658 C CA . ASN A 1 86 ? -3.133 11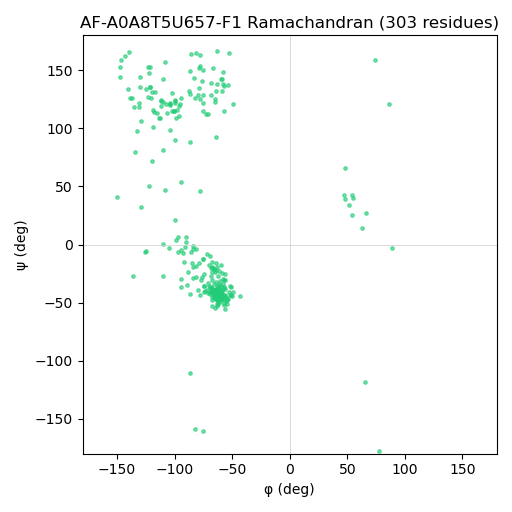.626 7.177 1.00 97.44 86 ASN A CA 1
ATOM 659 C C . ASN A 1 86 ? -4.670 11.714 7.189 1.00 97.44 86 ASN A C 1
ATOM 661 O O . ASN A 1 86 ? -5.231 12.549 7.894 1.00 97.44 86 ASN A O 1
ATOM 665 N N . VAL A 1 87 ? -5.367 10.817 6.483 1.00 98.00 87 VAL A N 1
ATOM 666 C CA . VAL A 1 87 ? -6.842 10.771 6.487 1.00 98.00 87 VAL A CA 1
ATOM 667 C C . VAL A 1 87 ? -7.389 10.457 7.881 1.00 98.00 87 VAL A C 1
ATOM 669 O O . VAL A 1 87 ? -8.303 11.139 8.348 1.00 98.00 87 VAL A O 1
ATOM 672 N N . PHE A 1 88 ? -6.834 9.453 8.562 1.00 97.81 88 PHE A N 1
ATOM 673 C CA . PHE A 1 88 ? -7.310 9.026 9.877 1.00 97.81 88 PHE A CA 1
ATOM 674 C C . PHE A 1 88 ? -7.063 10.068 10.974 1.00 97.81 88 PHE A C 1
ATOM 676 O O . PHE A 1 88 ? -7.943 10.289 11.804 1.00 97.81 88 PHE A O 1
ATOM 683 N N . MET A 1 89 ? -5.932 10.776 10.955 1.00 96.00 89 MET A N 1
ATOM 684 C CA . MET A 1 89 ? -5.639 11.825 11.939 1.00 96.00 89 MET A CA 1
ATOM 685 C C . MET A 1 89 ? -6.635 12.986 11.861 1.00 96.00 89 MET A C 1
ATOM 687 O O . MET A 1 89 ? -7.058 13.491 12.899 1.00 96.00 89 MET A O 1
ATOM 691 N N . HIS A 1 90 ? -7.114 13.345 10.663 1.00 95.81 90 HIS A N 1
ATOM 692 C CA . HIS A 1 90 ? -8.181 14.346 10.515 1.00 95.81 90 HIS A CA 1
ATOM 693 C C . HIS A 1 90 ? -9.505 13.917 11.169 1.00 95.81 90 HIS A C 1
ATOM 695 O O . HIS A 1 90 ? -10.346 14.764 11.464 1.00 95.81 90 HIS A O 1
ATOM 701 N N . GLN A 1 91 ? -9.691 12.619 11.425 1.00 95.31 91 GLN A N 1
ATOM 702 C CA . GLN A 1 91 ? -10.854 12.098 12.138 1.00 95.31 91 GLN A CA 1
ATOM 703 C C . GLN A 1 91 ? -10.685 12.119 13.664 1.00 95.31 91 GLN A C 1
ATOM 705 O O . GLN A 1 91 ? -11.644 11.824 14.368 1.00 95.31 91 GLN A O 1
ATOM 710 N N . ARG A 1 92 ? -9.504 12.461 14.205 1.00 93.69 92 ARG A N 1
ATOM 711 C CA . ARG A 1 92 ? -9.229 12.444 15.659 1.00 93.69 92 ARG A CA 1
ATOM 712 C C . ARG A 1 92 ? -9.529 11.078 16.302 1.00 93.69 92 ARG A C 1
ATOM 714 O O . ARG A 1 92 ? -10.120 10.988 17.375 1.00 93.69 92 ARG A O 1
ATOM 721 N N . VAL A 1 93 ? -9.180 10.009 15.590 1.00 96.12 93 VAL A N 1
ATOM 722 C CA . VAL A 1 93 ? -9.299 8.612 16.042 1.00 96.12 93 VAL A CA 1
ATOM 723 C C . VAL A 1 93 ? -8.121 8.212 16.933 1.00 96.12 93 VAL A C 1
ATOM 725 O O . VAL A 1 93 ? -7.086 8.879 16.936 1.00 96.12 93 VAL A O 1
ATOM 728 N N . LYS A 1 94 ? -8.259 7.096 17.656 1.00 97.50 94 LYS A N 1
ATOM 729 C CA . LYS A 1 94 ? -7.132 6.438 18.330 1.00 97.50 94 LYS A CA 1
ATOM 730 C C . LYS A 1 94 ? -6.347 5.640 17.293 1.00 97.50 94 LYS A C 1
ATOM 732 O O . LYS A 1 94 ? -6.945 4.926 16.486 1.00 97.50 94 LYS A O 1
ATOM 737 N N . LEU A 1 95 ? -5.024 5.745 17.306 1.00 98.00 95 LEU A N 1
ATOM 738 C CA . LEU A 1 95 ? -4.154 5.131 16.308 1.00 98.00 95 LEU A CA 1
ATOM 739 C C . LEU A 1 95 ? -3.161 4.177 16.963 1.00 98.00 95 LEU A C 1
ATOM 741 O O . LEU A 1 95 ? -2.522 4.508 17.956 1.00 98.00 95 LEU A O 1
ATOM 745 N N . ILE A 1 96 ? -3.000 3.002 16.366 1.00 98.31 96 ILE A N 1
ATOM 746 C CA . ILE A 1 96 ? -1.922 2.065 16.671 1.00 98.31 96 ILE A CA 1
ATOM 747 C C . ILE A 1 96 ? -1.115 1.885 15.387 1.00 98.31 96 ILE A C 1
ATOM 749 O O . ILE A 1 96 ? -1.641 1.393 14.395 1.00 98.31 96 ILE A O 1
ATOM 753 N N . ILE A 1 97 ? 0.149 2.289 15.376 1.00 97.69 97 ILE A N 1
ATOM 754 C CA . ILE A 1 97 ? 1.036 2.137 14.220 1.00 97.69 97 ILE A CA 1
ATOM 755 C C . ILE A 1 97 ? 1.983 0.981 14.505 1.00 97.69 97 ILE A C 1
ATOM 757 O O . ILE A 1 97 ? 2.718 1.019 15.485 1.00 97.69 97 ILE A O 1
ATOM 761 N N . VAL A 1 98 ? 1.977 -0.032 13.646 1.00 96.19 98 VAL A N 1
ATOM 762 C CA . VAL A 1 98 ? 2.907 -1.162 13.701 1.00 96.19 98 VAL A CA 1
ATOM 763 C C . VAL A 1 98 ? 3.909 -1.000 12.567 1.00 96.19 98 VAL A C 1
ATOM 765 O O . VAL A 1 98 ? 3.533 -1.073 11.396 1.00 96.19 98 VAL A O 1
ATOM 768 N N . ASP A 1 99 ? 5.175 -0.754 12.892 1.00 93.81 99 ASP A N 1
ATOM 769 C CA . ASP A 1 99 ? 6.221 -0.528 11.892 1.00 93.81 99 ASP A CA 1
ATOM 770 C C . ASP A 1 99 ? 7.587 -1.042 12.367 1.00 93.81 99 ASP A C 1
ATOM 772 O O . ASP A 1 99 ? 7.873 -1.102 13.560 1.00 93.81 99 ASP A O 1
ATOM 776 N N . LYS A 1 100 ? 8.455 -1.413 11.429 1.00 90.06 100 LYS A N 1
ATOM 777 C CA . LYS A 1 100 ? 9.789 -1.954 11.713 1.00 90.06 100 LYS A CA 1
ATOM 778 C C . LYS A 1 100 ? 10.805 -0.911 12.173 1.00 90.06 100 LYS A C 1
ATOM 780 O O . LYS A 1 100 ? 11.771 -1.247 12.856 1.00 90.06 100 LYS A O 1
ATOM 785 N N . HIS A 1 101 ? 10.594 0.348 11.796 1.00 91.38 101 HIS A N 1
ATOM 786 C CA . HIS A 1 101 ? 11.477 1.464 12.123 1.00 91.38 101 HIS A CA 1
ATOM 787 C C . HIS A 1 101 ? 10.700 2.506 12.934 1.00 91.38 101 HIS A C 1
ATOM 789 O O . HIS A 1 101 ? 10.375 3.569 12.387 1.00 91.38 101 HIS A O 1
ATOM 795 N N . PRO A 1 102 ? 10.376 2.206 14.208 1.00 90.69 102 PRO A N 1
ATOM 796 C CA . PRO A 1 102 ? 9.562 3.080 15.051 1.00 90.69 102 PRO A CA 1
ATOM 797 C C . PRO A 1 102 ? 10.164 4.483 15.183 1.00 90.69 102 PRO A C 1
ATOM 799 O O . PRO A 1 102 ? 9.425 5.458 15.105 1.00 90.69 102 PRO A O 1
ATOM 802 N N . ASP A 1 103 ? 11.492 4.596 15.250 1.00 92.50 103 ASP A N 1
ATOM 803 C CA . ASP A 1 103 ? 12.194 5.878 15.421 1.00 92.50 103 ASP A CA 1
ATOM 804 C C . ASP A 1 103 ? 12.013 6.831 14.225 1.00 92.50 103 ASP A C 1
ATOM 806 O O . ASP A 1 103 ? 12.094 8.042 14.369 1.00 92.50 103 ASP A O 1
ATOM 810 N N . SER A 1 104 ? 11.707 6.291 13.039 1.00 93.31 104 SER A N 1
ATOM 811 C CA . SER A 1 104 ? 11.498 7.065 11.801 1.00 93.31 104 SER A CA 1
ATOM 812 C C . SER A 1 104 ? 10.021 7.321 11.473 1.00 93.31 104 SER A C 1
ATOM 814 O O . SER A 1 104 ? 9.698 7.799 10.381 1.00 93.31 104 SER A O 1
ATOM 816 N N . VAL A 1 105 ? 9.096 6.905 12.348 1.00 93.69 105 VAL A N 1
ATOM 817 C CA . VAL A 1 105 ? 7.649 7.029 12.103 1.00 93.69 105 VAL A CA 1
ATOM 818 C C . VAL A 1 105 ? 7.244 8.491 11.973 1.00 93.69 105 VAL A C 1
ATOM 820 O O . VAL A 1 105 ? 6.496 8.823 11.055 1.00 93.69 105 VAL A O 1
ATOM 823 N N . GLU A 1 106 ? 7.768 9.359 12.838 1.00 94.62 106 GLU A N 1
ATOM 824 C CA . GLU A 1 106 ? 7.475 10.791 12.799 1.00 94.62 106 GLU A CA 1
ATOM 825 C C . GLU A 1 106 ? 7.960 11.425 11.491 1.00 94.62 106 GLU A C 1
ATOM 827 O O . GLU A 1 106 ? 7.149 11.991 10.759 1.00 94.62 106 GLU A O 1
ATOM 832 N N . ASP A 1 107 ? 9.228 11.238 11.121 1.00 94.81 107 ASP A N 1
ATOM 833 C CA . ASP A 1 107 ? 9.784 11.783 9.874 1.00 94.81 107 ASP A CA 1
ATOM 834 C C . ASP A 1 107 ? 8.982 11.338 8.642 1.00 94.81 107 ASP A C 1
ATOM 836 O O . ASP A 1 107 ? 8.648 12.132 7.755 1.00 94.81 107 ASP A O 1
ATOM 840 N N . ARG A 1 108 ? 8.604 10.054 8.591 1.00 93.81 108 ARG A N 1
ATOM 841 C CA . ARG A 1 108 ? 7.793 9.511 7.493 1.00 93.81 108 ARG A CA 1
ATOM 842 C C . ARG A 1 108 ? 6.354 10.003 7.510 1.00 93.81 108 ARG A C 1
ATOM 844 O O . ARG A 1 108 ? 5.765 10.131 6.431 1.00 93.81 108 ARG A O 1
ATOM 851 N N . ALA A 1 109 ? 5.777 10.246 8.682 1.00 94.88 109 ALA A N 1
ATOM 852 C CA . ALA A 1 109 ? 4.454 10.837 8.806 1.00 94.88 109 ALA A CA 1
ATOM 853 C C . ALA A 1 109 ? 4.474 12.286 8.311 1.00 94.88 109 ALA A C 1
ATOM 855 O O . ALA A 1 109 ? 3.653 12.640 7.466 1.00 94.88 109 ALA A O 1
ATOM 856 N N . LEU A 1 110 ? 5.452 13.090 8.737 1.00 96.25 110 LEU A N 1
ATOM 857 C CA . LEU A 1 110 ? 5.572 14.514 8.401 1.00 96.25 110 LEU A CA 1
ATOM 858 C C . LEU A 1 110 ? 5.790 14.797 6.904 1.00 96.25 110 LEU A C 1
ATOM 860 O O . LEU A 1 110 ? 5.539 15.911 6.450 1.00 96.25 110 LEU A O 1
ATOM 864 N N . ASN A 1 111 ? 6.162 13.788 6.109 1.00 94.75 111 ASN A N 1
ATOM 865 C CA . ASN A 1 111 ? 6.163 13.877 4.644 1.00 94.75 111 ASN A CA 1
ATOM 866 C C . ASN A 1 111 ? 4.759 14.041 4.026 1.00 94.75 111 ASN A C 1
ATOM 868 O O . ASN A 1 111 ? 4.641 14.454 2.870 1.00 94.75 111 ASN A O 1
ATOM 872 N N . TYR A 1 112 ? 3.700 13.663 4.750 1.00 95.81 112 TYR A N 1
ATOM 873 C CA . TYR A 1 112 ? 2.322 13.599 4.237 1.00 95.81 112 TYR A CA 1
ATOM 874 C C . TYR A 1 112 ? 1.277 14.183 5.193 1.00 95.81 112 TYR A C 1
ATOM 876 O O . TYR A 1 112 ? 0.226 14.641 4.747 1.00 95.81 112 TYR A O 1
ATOM 884 N N . VAL A 1 113 ? 1.556 14.157 6.493 1.00 96.25 113 VAL A N 1
ATOM 885 C CA . VAL A 1 113 ? 0.719 14.704 7.557 1.00 96.25 113 VAL A CA 1
ATOM 886 C C . VAL A 1 113 ? 1.197 16.126 7.859 1.00 96.25 113 VAL A C 1
ATOM 888 O O . VAL A 1 113 ? 2.377 16.318 8.160 1.00 96.25 113 VAL A O 1
ATOM 891 N N . PRO A 1 114 ? 0.315 17.140 7.825 1.00 96.38 114 PRO A N 1
ATOM 892 C CA . PRO A 1 114 ? 0.682 18.490 8.232 1.00 96.38 114 PRO A CA 1
ATOM 893 C C . PRO A 1 114 ? 1.214 18.533 9.672 1.00 96.38 114 PRO A C 1
ATOM 895 O O . PRO A 1 114 ? 0.600 17.964 10.576 1.00 96.38 114 PRO A O 1
ATOM 898 N N . LYS A 1 115 ? 2.307 19.274 9.908 1.00 96.25 115 LYS A N 1
ATOM 899 C CA . LYS A 1 115 ? 2.955 19.383 11.232 1.00 96.25 115 LYS A CA 1
ATOM 900 C C . LYS A 1 115 ? 1.975 19.728 12.357 1.00 96.25 115 LYS A C 1
ATOM 902 O O . LYS A 1 115 ? 2.001 19.096 13.406 1.00 96.25 115 LYS A O 1
ATOM 907 N N . TYR A 1 116 ? 1.079 20.692 12.127 1.00 95.50 116 TYR A N 1
ATOM 908 C CA . TYR A 1 116 ? 0.090 21.100 13.132 1.00 95.50 116 TYR A CA 1
ATOM 909 C C . TYR A 1 116 ? -0.831 19.939 13.540 1.00 95.50 116 TYR A C 1
ATOM 911 O O . TYR A 1 116 ? -1.143 19.777 14.715 1.00 95.50 116 TYR A O 1
ATOM 919 N N . LEU A 1 117 ? -1.246 19.107 12.579 1.00 95.06 117 LEU A N 1
ATOM 920 C CA . LEU A 1 117 ? -2.129 17.976 12.837 1.00 95.06 117 LEU A CA 1
ATOM 921 C C . LEU A 1 117 ? -1.389 16.882 13.600 1.00 95.06 117 LEU A C 1
ATOM 923 O O . LEU A 1 117 ? -1.940 16.321 14.544 1.00 95.06 117 LEU A O 1
ATOM 927 N N . TRP A 1 118 ? -0.138 16.615 13.218 1.00 95.12 118 TRP A N 1
ATOM 928 C CA . TRP A 1 118 ? 0.719 15.675 13.930 1.00 95.12 118 TRP A CA 1
ATOM 929 C C . TRP A 1 118 ? 0.860 16.055 15.405 1.00 95.12 118 TRP A C 1
ATOM 931 O O . TRP A 1 118 ? 0.492 15.271 16.279 1.00 95.12 118 TRP A O 1
ATOM 941 N N . HIS A 1 119 ? 1.288 17.286 15.690 1.00 93.75 119 HIS A N 1
ATOM 942 C CA . HIS A 1 119 ? 1.481 17.749 17.064 1.00 93.75 119 HIS A CA 1
ATOM 943 C C . HIS A 1 119 ? 0.192 17.737 17.897 1.00 93.75 119 HIS A C 1
ATOM 945 O O . HIS A 1 119 ? 0.252 17.393 19.072 1.00 93.75 119 HIS A O 1
ATOM 951 N N . ASN A 1 120 ? -0.963 18.038 17.294 1.00 90.81 120 ASN A N 1
ATOM 952 C CA . ASN A 1 120 ? -2.249 18.068 17.999 1.00 90.81 120 ASN A CA 1
ATOM 953 C C . ASN A 1 120 ? -2.864 16.681 18.244 1.00 90.81 120 ASN A C 1
ATOM 955 O O . ASN A 1 120 ? -3.827 16.568 18.999 1.00 90.81 120 ASN A O 1
ATOM 959 N N . CYS A 1 121 ? -2.397 15.637 17.556 1.00 90.50 121 CYS A N 1
ATOM 960 C CA . CYS A 1 121 ? -3.013 14.307 17.608 1.00 90.50 121 CYS A CA 1
ATOM 961 C C . CYS A 1 121 ? -2.042 13.190 18.008 1.00 90.50 121 CYS A C 1
ATOM 963 O O . CYS A 1 121 ? -2.498 12.063 18.197 1.00 90.50 121 CYS A O 1
ATOM 965 N N . LYS A 1 122 ? -0.741 13.475 18.161 1.00 90.75 122 LYS A N 1
ATOM 966 C CA . LYS A 1 122 ? 0.284 12.474 18.503 1.00 90.75 122 LYS A CA 1
ATOM 967 C C . LYS A 1 122 ? 0.003 11.724 19.807 1.00 90.75 122 LYS A C 1
ATOM 969 O O . LYS A 1 122 ? 0.320 10.546 19.890 1.00 90.75 122 LYS A O 1
ATOM 974 N N . ASP A 1 123 ? -0.658 12.358 20.775 1.00 91.00 123 ASP A N 1
ATOM 975 C CA . ASP A 1 123 ? -0.978 11.732 22.067 1.00 91.00 123 ASP A CA 1
ATOM 976 C C . ASP A 1 123 ? -1.996 10.584 21.924 1.00 91.00 123 ASP A C 1
ATOM 978 O O . ASP A 1 123 ? -2.079 9.703 22.775 1.00 91.00 123 ASP A O 1
ATOM 982 N N . ASN A 1 124 ? -2.735 10.546 20.807 1.00 91.88 124 ASN A N 1
ATOM 983 C CA . ASN A 1 124 ? -3.644 9.453 20.458 1.00 91.88 124 ASN A CA 1
ATOM 984 C C . ASN A 1 124 ? -2.962 8.338 19.643 1.00 91.88 124 ASN A C 1
ATOM 986 O O . ASN A 1 124 ? -3.655 7.435 19.163 1.00 91.88 124 ASN A O 1
ATOM 990 N N . ILE A 1 125 ? -1.639 8.398 19.447 1.00 96.19 125 ILE A N 1
ATOM 991 C CA . ILE A 1 125 ? -0.872 7.442 18.645 1.00 96.19 125 ILE A CA 1
ATOM 992 C C . ILE A 1 125 ? -0.033 6.547 19.558 1.00 96.19 125 ILE A C 1
ATOM 994 O O . ILE A 1 125 ? 0.862 6.999 20.266 1.00 96.19 125 ILE A O 1
ATOM 998 N N . LYS A 1 126 ? -0.264 5.238 19.469 1.00 97.38 126 LYS A N 1
ATOM 999 C CA . LYS A 1 126 ? 0.616 4.206 20.019 1.00 97.38 126 LYS A CA 1
ATOM 1000 C C . LYS A 1 126 ? 1.480 3.630 18.902 1.00 97.38 126 LYS A C 1
ATOM 1002 O O . LYS A 1 126 ? 0.942 3.122 17.923 1.00 97.38 126 LYS A O 1
ATOM 1007 N N . ILE A 1 127 ? 2.801 3.661 19.050 1.00 97.00 127 ILE A N 1
ATOM 1008 C CA . ILE A 1 127 ? 3.734 3.067 18.081 1.00 97.00 127 ILE A CA 1
ATOM 1009 C C . ILE A 1 127 ? 4.237 1.729 18.630 1.00 97.00 127 ILE A C 1
ATOM 1011 O O . ILE A 1 127 ? 4.660 1.634 19.780 1.00 97.00 127 ILE A O 1
ATOM 1015 N N . LEU A 1 128 ? 4.168 0.688 17.806 1.00 96.19 128 LEU A N 1
ATOM 1016 C CA . LEU A 1 128 ? 4.604 -0.671 18.094 1.00 96.19 128 LEU A CA 1
ATOM 1017 C C . LEU A 1 128 ? 5.655 -1.085 17.063 1.00 96.19 128 LEU A C 1
ATOM 1019 O O . LEU A 1 128 ? 5.483 -0.868 15.862 1.00 96.19 128 LEU A O 1
ATOM 1023 N N . LYS A 1 129 ? 6.733 -1.713 17.531 1.00 94.12 129 LYS A N 1
ATOM 1024 C CA . LYS A 1 129 ? 7.787 -2.225 16.657 1.00 94.12 129 LYS A CA 1
ATOM 1025 C C . LYS A 1 129 ? 7.394 -3.591 16.095 1.00 94.12 129 LYS A C 1
ATOM 1027 O O . LYS A 1 129 ? 7.100 -4.496 16.869 1.00 94.12 129 LYS A O 1
ATOM 1032 N N . SER A 1 130 ? 7.422 -3.754 14.774 1.00 89.94 130 SER A N 1
ATOM 1033 C CA . SER A 1 130 ? 7.402 -5.085 14.150 1.00 89.94 130 SER A CA 1
ATOM 1034 C C . SER A 1 130 ? 8.813 -5.656 14.033 1.00 89.94 130 SER A C 1
ATOM 1036 O O . SER A 1 130 ? 9.775 -4.916 13.824 1.00 89.94 130 SER A O 1
ATOM 1038 N N . ASP A 1 131 ? 8.911 -6.974 14.094 1.00 85.50 131 ASP A N 1
ATOM 1039 C CA . ASP A 1 131 ? 10.139 -7.743 13.935 1.00 85.50 131 ASP A CA 1
ATOM 1040 C C . ASP A 1 131 ? 10.185 -8.357 12.522 1.00 85.50 131 ASP A C 1
ATOM 1042 O O . ASP A 1 131 ? 9.318 -9.161 12.161 1.00 85.50 131 ASP A O 1
ATOM 1046 N N . GLU A 1 132 ? 11.150 -7.923 11.701 1.00 74.75 132 GLU A N 1
ATOM 1047 C CA . GLU A 1 132 ? 11.347 -8.449 10.339 1.00 74.75 132 GLU A CA 1
ATOM 1048 C C . GLU A 1 132 ? 12.014 -9.829 10.330 1.00 74.75 132 GLU A C 1
ATOM 1050 O O . GLU A 1 132 ? 11.772 -10.604 9.401 1.00 74.75 132 GLU A O 1
ATOM 1055 N N . ASP A 1 133 ? 12.818 -10.137 11.348 1.00 79.44 133 ASP A N 1
ATOM 1056 C CA . ASP A 1 133 ? 13.577 -11.385 11.438 1.00 79.44 133 ASP A CA 1
ATOM 1057 C C . ASP A 1 133 ? 12.715 -12.509 12.024 1.00 79.44 133 ASP A C 1
ATOM 1059 O O . ASP A 1 133 ? 12.882 -13.681 11.676 1.00 79.44 133 ASP A O 1
ATOM 1063 N N . ASN A 1 134 ? 11.736 -12.154 12.864 1.00 84.25 134 ASN A N 1
ATOM 1064 C CA . ASN A 1 134 ? 10.802 -13.099 13.457 1.00 84.25 134 ASN A CA 1
ATOM 1065 C C . ASN A 1 134 ? 9.338 -12.638 13.358 1.00 84.25 134 ASN A C 1
ATOM 1067 O O . ASN A 1 134 ? 8.797 -11.935 14.214 1.00 84.25 134 ASN A O 1
ATOM 1071 N N . ILE A 1 135 ? 8.642 -13.150 12.340 1.00 85.44 135 ILE A N 1
ATOM 1072 C CA . ILE A 1 135 ? 7.213 -12.892 12.127 1.00 85.44 135 ILE A CA 1
ATOM 1073 C C . ILE A 1 135 ? 6.333 -13.313 13.317 1.00 85.44 135 ILE A C 1
ATOM 1075 O O . ILE A 1 135 ? 5.297 -12.688 13.543 1.00 85.44 135 ILE A O 1
ATOM 1079 N N . LEU A 1 136 ? 6.724 -14.329 14.100 1.00 88.88 136 LEU A N 1
ATOM 1080 C CA . LEU A 1 136 ? 5.934 -14.793 15.248 1.00 88.88 136 LEU A CA 1
ATOM 1081 C C . LEU A 1 136 ? 5.862 -13.726 16.343 1.00 88.88 136 LEU A C 1
ATOM 1083 O O . LEU A 1 136 ? 4.781 -13.494 16.878 1.00 88.88 136 LEU A O 1
ATOM 1087 N N . ASN A 1 137 ? 6.963 -13.011 16.595 1.00 90.44 137 ASN A N 1
ATOM 1088 C CA . ASN A 1 137 ? 6.986 -11.892 17.541 1.00 90.44 137 ASN A CA 1
ATOM 1089 C C . ASN A 1 137 ? 5.993 -10.804 17.121 1.00 90.44 137 ASN A C 1
ATOM 1091 O O . ASN A 1 137 ? 5.193 -10.329 17.929 1.00 90.44 137 ASN A O 1
ATOM 1095 N N . THR A 1 138 ? 5.990 -10.449 15.833 1.00 91.69 138 THR A N 1
ATOM 1096 C CA . THR A 1 138 ? 5.023 -9.478 15.306 1.00 91.69 138 THR A CA 1
ATOM 1097 C C . THR A 1 138 ? 3.588 -9.980 15.478 1.00 91.69 138 THR A C 1
ATOM 1099 O O . THR A 1 138 ? 2.718 -9.211 15.881 1.00 91.69 138 THR A O 1
ATOM 1102 N N . LYS A 1 139 ? 3.322 -11.270 15.242 1.00 93.81 139 LYS A N 1
ATOM 1103 C CA . LYS A 1 139 ? 1.982 -11.857 15.414 1.00 93.81 139 LYS A CA 1
ATOM 1104 C C . LYS A 1 139 ? 1.498 -11.801 16.859 1.00 93.81 139 LYS A C 1
ATOM 1106 O O . LYS A 1 139 ? 0.350 -11.429 17.076 1.00 93.81 139 LYS A O 1
ATOM 1111 N N . GLU A 1 140 ? 2.359 -12.078 17.833 1.00 94.62 140 GLU A N 1
ATOM 1112 C CA . GLU A 1 140 ? 2.026 -11.935 19.257 1.00 94.62 140 GLU A CA 1
ATOM 1113 C C . GLU A 1 140 ? 1.671 -10.486 19.622 1.00 94.62 140 GLU A C 1
ATOM 1115 O O . GLU A 1 140 ? 0.648 -10.226 20.262 1.00 94.62 140 GLU A O 1
ATOM 1120 N N . ILE A 1 141 ? 2.450 -9.514 19.131 1.00 94.25 141 ILE A N 1
ATOM 1121 C CA . ILE A 1 141 ? 2.152 -8.085 19.318 1.00 94.25 141 ILE A CA 1
ATOM 1122 C C . ILE A 1 141 ? 0.771 -7.737 18.751 1.00 94.25 141 ILE A C 1
ATOM 1124 O O . ILE A 1 141 ? -0.005 -7.039 19.414 1.00 94.25 141 ILE A O 1
ATOM 1128 N N . LEU A 1 142 ? 0.452 -8.226 17.549 1.00 96.38 142 LEU A N 1
ATOM 1129 C CA . LEU A 1 142 ? -0.850 -8.009 16.919 1.00 96.38 142 LEU A CA 1
ATOM 1130 C C . LEU A 1 142 ? -1.976 -8.644 17.748 1.00 96.38 142 LEU A C 1
ATOM 1132 O O . LEU A 1 142 ? -2.926 -7.943 18.099 1.00 96.38 142 LEU A O 1
ATOM 1136 N N . ARG A 1 143 ? -1.854 -9.924 18.128 1.00 97.00 143 ARG A N 1
ATOM 1137 C CA . ARG A 1 143 ? -2.863 -10.658 18.919 1.00 97.00 143 ARG A CA 1
ATOM 1138 C C . ARG A 1 143 ? -3.261 -9.924 20.198 1.00 97.00 143 ARG A C 1
ATOM 1140 O O . ARG A 1 143 ? -4.450 -9.824 20.485 1.00 97.00 143 ARG A O 1
ATOM 1147 N N . ASN A 1 144 ? -2.296 -9.330 20.898 1.00 96.94 144 ASN A N 1
ATOM 1148 C CA . ASN A 1 144 ? -2.542 -8.586 22.137 1.00 96.94 144 ASN A CA 1
ATOM 1149 C C . ASN A 1 144 ? -3.357 -7.293 21.949 1.00 96.94 144 ASN A C 1
ATOM 1151 O O . ASN A 1 144 ? -3.936 -6.781 22.905 1.00 96.94 144 ASN A O 1
ATOM 1155 N N . HIS A 1 145 ? -3.406 -6.744 20.733 1.00 97.50 145 HIS A N 1
ATOM 1156 C CA . HIS A 1 145 ? -4.072 -5.469 20.455 1.00 97.50 145 HIS A CA 1
ATOM 1157 C C . HIS A 1 145 ? -5.358 -5.619 19.635 1.00 97.50 145 HIS A C 1
ATOM 1159 O O . HIS A 1 145 ? -6.253 -4.785 19.788 1.00 97.50 145 HIS A O 1
ATOM 1165 N N . LEU A 1 146 ? -5.482 -6.666 18.809 1.00 97.88 146 LEU A N 1
ATOM 1166 C CA . LEU A 1 146 ? -6.640 -6.902 17.934 1.00 97.88 146 LEU A CA 1
ATOM 1167 C C . LEU A 1 146 ? -8.017 -6.834 18.629 1.00 97.88 146 LEU A C 1
ATOM 1169 O O . LEU A 1 146 ? -8.917 -6.252 18.019 1.00 97.88 146 LEU A O 1
ATOM 1173 N N . PRO A 1 147 ? -8.205 -7.291 19.888 1.00 97.81 147 PRO A N 1
ATOM 1174 C CA . PRO A 1 147 ? -9.492 -7.160 20.584 1.00 97.81 147 PRO A CA 1
ATOM 1175 C C . PRO A 1 147 ? -9.990 -5.720 20.740 1.00 97.81 147 PRO A C 1
ATOM 1177 O O . PRO A 1 147 ? -11.192 -5.475 20.843 1.00 97.81 147 PRO A O 1
ATOM 1180 N N . ASN A 1 148 ? -9.079 -4.745 20.724 1.00 96.69 148 ASN A N 1
ATOM 1181 C CA . ASN A 1 148 ? -9.404 -3.331 20.885 1.00 96.69 148 ASN A CA 1
ATOM 1182 C C . ASN A 1 148 ? -9.516 -2.578 19.553 1.00 96.69 148 ASN A C 1
ATOM 1184 O O . ASN A 1 148 ? -9.946 -1.423 19.553 1.00 96.69 148 ASN A O 1
ATOM 1188 N N . VAL A 1 149 ? -9.183 -3.219 18.429 1.00 98.31 149 VAL A N 1
ATOM 1189 C CA . VAL A 1 149 ? -9.140 -2.601 17.098 1.00 98.31 149 VAL A CA 1
ATOM 1190 C C . VAL A 1 149 ? -10.510 -2.647 16.428 1.00 98.31 149 VAL A C 1
ATOM 1192 O O . VAL A 1 149 ? -11.147 -3.693 16.330 1.00 98.31 149 VAL A O 1
ATOM 1195 N N . ASP A 1 150 ? -10.946 -1.494 15.929 1.00 98.50 150 ASP A N 1
ATOM 1196 C CA . ASP A 1 150 ? -12.173 -1.356 15.148 1.00 98.50 150 ASP A CA 1
ATOM 1197 C C . ASP A 1 150 ? -11.908 -1.429 13.638 1.00 98.50 150 ASP A C 1
ATOM 1199 O O . ASP A 1 150 ? -12.714 -1.977 12.882 1.00 98.50 150 ASP A O 1
ATOM 1203 N N . ILE A 1 151 ? -10.773 -0.870 13.201 1.00 98.75 151 ILE A N 1
ATOM 1204 C CA . ILE A 1 151 ? -10.309 -0.894 11.812 1.00 98.75 151 ILE A CA 1
ATOM 1205 C C . ILE A 1 151 ? -8.848 -1.344 11.789 1.00 98.75 151 ILE A C 1
ATOM 1207 O O . ILE A 1 151 ? -7.974 -0.662 12.321 1.00 98.75 151 ILE A O 1
ATOM 1211 N N . LEU A 1 152 ? -8.578 -2.469 11.139 1.00 98.50 152 LEU A N 1
ATOM 1212 C CA . LEU A 1 152 ? -7.242 -2.951 10.825 1.00 98.50 152 LEU A CA 1
ATOM 1213 C C . LEU A 1 152 ? -6.896 -2.565 9.386 1.00 98.50 152 LEU A C 1
ATOM 1215 O O . LEU A 1 152 ? -7.536 -3.021 8.444 1.00 98.50 152 LEU A O 1
ATOM 1219 N N . PHE A 1 153 ? -5.891 -1.718 9.212 1.00 98.44 153 PHE A N 1
ATOM 1220 C CA . PHE A 1 153 ? -5.445 -1.205 7.925 1.00 98.44 153 PHE A CA 1
ATOM 1221 C C . PHE A 1 153 ? -4.048 -1.742 7.601 1.00 98.44 153 PHE A C 1
ATOM 1223 O O . PHE A 1 153 ? -3.052 -1.353 8.211 1.00 98.44 153 PHE A O 1
ATOM 1230 N N . PHE A 1 154 ? -3.961 -2.639 6.627 1.00 95.75 154 PHE A N 1
ATOM 1231 C CA . PHE A 1 154 ? -2.719 -3.260 6.192 1.00 95.75 154 PHE A CA 1
ATOM 1232 C C . PHE A 1 154 ? -2.138 -2.519 4.975 1.00 95.75 154 PHE A C 1
ATOM 1234 O O . PHE A 1 154 ? -2.684 -2.565 3.870 1.00 95.75 154 PHE A O 1
ATOM 1241 N N . SER A 1 155 ? -1.011 -1.830 5.170 1.00 87.25 155 SER A N 1
ATOM 1242 C CA . SER A 1 155 ? -0.427 -0.889 4.202 1.00 87.25 155 SER A CA 1
ATOM 1243 C C . SER A 1 155 ? 0.643 -1.512 3.300 1.00 87.25 155 SER A C 1
ATOM 1245 O O . SER A 1 155 ? 1.751 -0.980 3.201 1.00 87.25 155 SER A O 1
ATOM 1247 N N . ALA A 1 156 ? 0.316 -2.618 2.624 1.00 78.00 156 ALA A N 1
ATOM 1248 C CA . ALA A 1 156 ? 1.156 -3.232 1.586 1.00 78.00 156 ALA A CA 1
ATOM 1249 C C . ALA A 1 156 ? 2.641 -3.399 1.987 1.00 78.00 156 ALA A C 1
ATOM 1251 O O . ALA A 1 156 ? 3.544 -2.769 1.428 1.00 78.00 156 ALA A O 1
ATOM 1252 N N . ILE A 1 157 ? 2.908 -4.249 2.978 1.00 78.00 157 ILE A N 1
ATOM 1253 C CA . ILE A 1 157 ? 4.269 -4.481 3.476 1.00 78.00 157 ILE A CA 1
ATOM 1254 C C . ILE 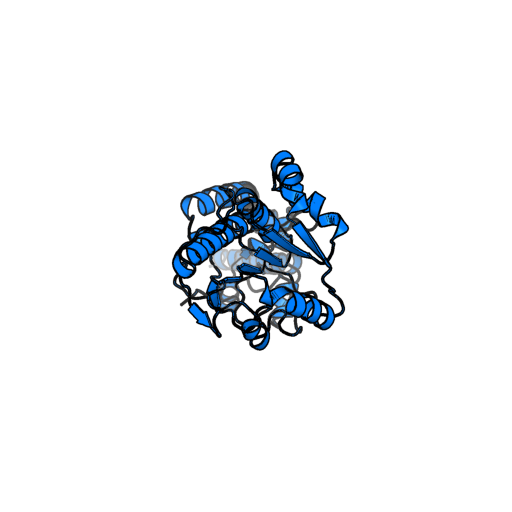A 1 157 ? 5.040 -5.346 2.480 1.00 78.00 157 ILE A C 1
ATOM 1256 O O . ILE A 1 157 ? 4.584 -6.415 2.070 1.00 78.00 157 ILE A O 1
ATOM 1260 N N . ARG A 1 158 ? 6.238 -4.900 2.089 1.00 70.62 158 ARG A N 1
ATOM 1261 C CA . ARG A 1 158 ? 7.095 -5.683 1.198 1.00 70.62 158 ARG A CA 1
ATOM 1262 C C . ARG A 1 158 ? 7.734 -6.822 1.986 1.00 70.62 158 ARG A C 1
ATOM 1264 O O . ARG A 1 158 ? 8.445 -6.577 2.953 1.00 70.62 158 ARG A O 1
ATOM 1271 N N . ARG A 1 159 ? 7.506 -8.064 1.553 1.00 68.56 159 ARG A N 1
ATOM 1272 C CA . ARG A 1 159 ? 8.124 -9.238 2.178 1.00 68.56 159 ARG A CA 1
ATOM 1273 C C . ARG A 1 159 ? 9.656 -9.195 2.041 1.00 68.56 159 ARG A C 1
ATOM 1275 O O . ARG A 1 159 ? 10.136 -8.932 0.933 1.00 68.56 159 ARG A O 1
ATOM 1282 N N . PRO A 1 160 ? 10.417 -9.553 3.091 1.00 57.12 160 PRO A N 1
ATOM 1283 C CA . PRO A 1 160 ? 11.861 -9.758 2.976 1.00 57.12 160 PRO A CA 1
ATOM 1284 C C . PRO A 1 160 ? 12.199 -10.996 2.123 1.00 57.12 160 PRO A C 1
ATOM 1286 O O . PRO A 1 160 ? 13.235 -11.031 1.461 1.00 57.12 160 PRO A O 1
ATOM 1289 N N . SER A 1 161 ? 11.308 -11.999 2.063 1.00 63.53 161 SER A N 1
ATOM 1290 C CA . SER A 1 161 ? 11.490 -13.211 1.252 1.00 63.53 161 SER A CA 1
ATOM 1291 C C . SER A 1 161 ? 10.182 -13.728 0.628 1.00 63.53 161 SER A C 1
ATOM 1293 O O . SER A 1 161 ? 9.079 -13.398 1.060 1.00 63.53 161 SER A O 1
ATOM 1295 N N . PHE A 1 162 ? 10.288 -14.577 -0.401 1.00 61.00 162 PHE A N 1
ATOM 1296 C CA . PHE A 1 162 ? 9.126 -15.157 -1.096 1.00 61.00 162 PHE A CA 1
ATOM 1297 C C . PHE A 1 162 ? 8.363 -16.223 -0.287 1.00 61.00 162 PHE A C 1
ATOM 1299 O O . PHE A 1 162 ? 7.319 -16.677 -0.746 1.00 61.00 162 PHE A O 1
ATOM 1306 N N . ARG A 1 163 ? 8.872 -16.660 0.874 1.00 61.66 163 ARG A N 1
ATOM 1307 C CA . ARG A 1 163 ? 8.288 -17.745 1.683 1.00 61.66 163 ARG A CA 1
ATOM 1308 C C . ARG A 1 163 ? 8.252 -17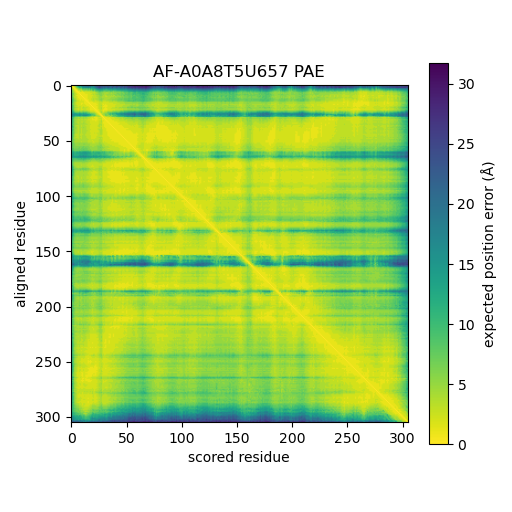.344 3.155 1.00 61.66 163 ARG A C 1
ATOM 1310 O O . ARG A 1 163 ? 9.104 -17.758 3.930 1.00 61.66 163 ARG A O 1
ATOM 1317 N N . VAL A 1 164 ? 7.268 -16.533 3.524 1.00 69.81 164 VAL A N 1
ATOM 1318 C CA . VAL A 1 164 ? 6.942 -16.262 4.931 1.00 69.81 164 VAL A CA 1
ATOM 1319 C C . VAL A 1 164 ? 5.482 -16.640 5.191 1.00 69.81 164 VAL A C 1
ATOM 1321 O O . VAL A 1 164 ? 4.678 -16.524 4.255 1.00 69.81 164 VAL A O 1
ATOM 1324 N N . PRO A 1 165 ? 5.139 -17.105 6.409 1.00 82.75 165 PRO A N 1
ATOM 1325 C CA . PRO A 1 165 ? 3.753 -17.279 6.837 1.00 82.75 165 PRO A CA 1
ATOM 1326 C C . PRO A 1 165 ? 2.919 -16.006 6.645 1.00 82.75 165 PRO A C 1
ATOM 1328 O O . PRO A 1 165 ? 3.466 -14.911 6.480 1.00 82.75 165 PRO A O 1
ATOM 1331 N N . HIS A 1 166 ? 1.595 -16.139 6.701 1.00 90.19 166 HIS A N 1
ATOM 1332 C CA . HIS A 1 166 ? 0.711 -14.980 6.792 1.00 90.19 166 HIS A CA 1
ATOM 1333 C C . HIS A 1 166 ? 1.038 -14.181 8.068 1.00 90.19 166 HIS A C 1
ATOM 1335 O O . HIS A 1 166 ? 1.385 -14.749 9.114 1.00 90.19 166 HIS A O 1
ATOM 1341 N N . LEU A 1 167 ? 0.970 -12.853 7.969 1.00 90.94 167 LEU A N 1
ATOM 1342 C CA . LEU A 1 167 ? 1.108 -11.957 9.115 1.00 90.94 167 LEU A CA 1
ATOM 1343 C C . LEU A 1 167 ? -0.201 -11.883 9.904 1.00 90.94 167 LEU A C 1
ATOM 1345 O O . LEU A 1 167 ? -0.173 -11.838 11.129 1.00 90.94 167 LEU A O 1
ATOM 1349 N N . ILE A 1 168 ? -1.331 -11.873 9.199 1.00 93.81 168 ILE A N 1
ATOM 1350 C CA . ILE A 1 168 ? -2.667 -11.955 9.785 1.00 93.81 168 ILE A CA 1
ATOM 1351 C C . ILE A 1 168 ? -3.275 -13.282 9.339 1.00 93.81 168 ILE A C 1
ATOM 1353 O O . ILE A 1 168 ? -3.602 -13.446 8.162 1.00 93.81 168 ILE A O 1
ATOM 1357 N N . ASP A 1 169 ? -3.396 -14.212 10.283 1.00 94.88 169 ASP A N 1
ATOM 1358 C CA . ASP A 1 169 ? -4.026 -15.513 10.051 1.00 94.88 169 ASP A CA 1
ATOM 1359 C C . ASP A 1 169 ? -5.542 -15.443 10.240 1.00 94.88 169 ASP A C 1
ATOM 1361 O O . ASP A 1 169 ? -6.071 -14.556 10.921 1.00 94.88 169 ASP A O 1
ATOM 1365 N N . MET A 1 170 ? -6.228 -16.462 9.735 1.00 94.81 170 MET A N 1
ATOM 1366 C CA . MET A 1 170 ? -7.665 -16.648 9.900 1.00 94.81 170 MET A CA 1
ATOM 1367 C C . MET A 1 170 ? -8.094 -16.696 11.375 1.00 94.81 170 MET A C 1
ATOM 1369 O O . MET A 1 170 ? -9.122 -16.121 11.741 1.00 94.81 170 MET A O 1
ATOM 1373 N N . ASP A 1 171 ? -7.282 -17.310 12.241 1.00 95.56 171 ASP A N 1
ATOM 1374 C CA . ASP A 1 171 ? -7.553 -17.393 13.682 1.00 95.56 171 ASP A CA 1
ATOM 1375 C C . ASP A 1 171 ? -7.481 -16.027 14.371 1.00 95.56 171 ASP A C 1
ATOM 1377 O O . ASP A 1 171 ? -8.213 -15.766 15.326 1.00 95.56 171 ASP A O 1
ATOM 1381 N N . MET A 1 172 ? -6.636 -15.121 13.867 1.00 96.88 172 MET A N 1
ATOM 1382 C CA . MET A 1 172 ? -6.513 -13.769 14.416 1.00 96.88 172 MET A CA 1
ATOM 1383 C C . MET A 1 172 ? -7.782 -12.943 14.178 1.00 96.88 172 MET A C 1
ATOM 1385 O O . MET A 1 172 ? -8.061 -12.037 14.961 1.00 96.88 172 MET A O 1
ATOM 1389 N N . LEU A 1 173 ? -8.592 -13.282 13.167 1.00 97.06 173 LEU A N 1
ATOM 1390 C CA . LEU A 1 173 ? -9.885 -12.630 12.939 1.00 97.06 173 LEU A CA 1
ATOM 1391 C C . LEU A 1 173 ? -10.868 -12.880 14.088 1.00 97.06 173 LEU A C 1
ATOM 1393 O O . LEU A 1 173 ? -11.644 -11.989 14.422 1.00 97.06 173 LEU A O 1
ATOM 1397 N N . ASN A 1 174 ? -10.797 -14.044 14.745 1.00 96.62 174 ASN A N 1
ATOM 1398 C CA . ASN A 1 174 ? -11.658 -14.368 15.888 1.00 96.62 174 ASN A CA 1
ATOM 1399 C C . ASN A 1 174 ? -11.347 -13.511 17.125 1.00 96.62 174 ASN A C 1
ATOM 1401 O O . ASN A 1 174 ? -12.189 -13.382 18.012 1.00 96.62 174 ASN A O 1
ATOM 1405 N N . LEU A 1 175 ? -10.148 -12.923 17.184 1.00 97.44 175 LEU A N 1
ATOM 1406 C CA . LEU A 1 175 ? -9.750 -11.991 18.239 1.00 97.44 175 LEU A CA 1
ATOM 1407 C C . LEU A 1 175 ? -10.276 -10.577 17.985 1.00 97.44 175 LEU A C 1
ATOM 1409 O O . LEU A 1 175 ? -10.289 -9.763 18.904 1.00 97.44 175 LEU A O 1
ATOM 1413 N N . MET A 1 176 ? -10.669 -10.256 16.751 1.00 98.00 176 MET A N 1
ATOM 1414 C CA . MET A 1 176 ? -11.166 -8.930 16.401 1.00 98.00 176 MET A CA 1
ATOM 1415 C C . MET A 1 176 ? -12.613 -8.748 16.863 1.00 98.00 176 MET A C 1
ATOM 1417 O O . MET A 1 176 ? -13.401 -9.691 16.957 1.00 98.00 176 MET A O 1
ATOM 1421 N N . LYS A 1 177 ? -13.002 -7.493 17.103 1.00 96.69 177 LYS A N 1
ATOM 1422 C CA . LYS A 1 177 ? -14.395 -7.163 17.423 1.00 96.69 177 LYS A CA 1
ATOM 1423 C C . LYS A 1 177 ? -15.319 -7.605 16.289 1.00 96.69 177 LYS A C 1
ATOM 1425 O O . LYS A 1 177 ? -15.013 -7.412 15.109 1.00 96.69 177 LYS A O 1
ATOM 1430 N N . LYS A 1 178 ? -16.507 -8.107 16.632 1.00 96.38 178 LYS A N 1
ATOM 1431 C CA . LYS A 1 178 ? -17.551 -8.363 15.631 1.00 96.38 178 LYS A CA 1
ATOM 1432 C C . LYS A 1 178 ? -17.894 -7.073 14.880 1.00 96.38 178 LYS A C 1
ATOM 1434 O O . LYS A 1 178 ? -18.026 -6.003 15.470 1.00 96.38 178 LYS A O 1
ATOM 1439 N N . ASN A 1 179 ? -18.070 -7.198 13.570 1.00 96.94 179 ASN A N 1
ATOM 1440 C CA . ASN A 1 179 ? -18.291 -6.118 12.609 1.00 96.94 179 ASN A CA 1
ATOM 1441 C C . ASN A 1 179 ? -17.140 -5.108 12.478 1.00 96.94 179 ASN A C 1
ATOM 1443 O O . ASN A 1 179 ? -17.349 -4.046 11.884 1.00 96.94 179 ASN A O 1
ATOM 1447 N N . SER A 1 180 ? -15.945 -5.417 12.992 1.00 98.25 180 SER A N 1
ATOM 1448 C CA . SER A 1 180 ? -14.728 -4.655 12.685 1.00 98.25 180 SER A CA 1
ATOM 1449 C C . SER A 1 180 ? -14.378 -4.741 11.195 1.00 98.25 180 SER A C 1
ATOM 1451 O O . SER A 1 180 ? -14.970 -5.521 10.439 1.00 98.25 180 SER A O 1
ATOM 1453 N N . ILE A 1 181 ? -13.468 -3.874 10.755 1.00 98.62 181 ILE A N 1
ATOM 1454 C CA . ILE A 1 181 ? -13.110 -3.715 9.347 1.00 98.62 181 ILE A CA 1
ATOM 1455 C C . ILE A 1 181 ? -11.646 -4.101 9.182 1.00 98.62 181 ILE A C 1
ATOM 1457 O O . ILE A 1 181 ? -10.793 -3.588 9.898 1.00 98.62 181 ILE A O 1
ATOM 1461 N N . LEU A 1 182 ? -11.351 -4.945 8.203 1.00 98.38 182 LEU A N 1
ATOM 1462 C CA . LEU A 1 182 ? -10.011 -5.203 7.703 1.00 98.38 182 LEU A CA 1
ATOM 1463 C C . LEU A 1 182 ? -9.897 -4.610 6.299 1.00 98.38 182 LEU A C 1
ATOM 1465 O O . LEU A 1 182 ? -10.664 -4.949 5.397 1.00 98.38 182 LEU A O 1
ATOM 1469 N N . VAL A 1 183 ? -8.928 -3.722 6.111 1.00 98.00 183 VAL A N 1
ATOM 1470 C CA . VAL A 1 183 ? -8.546 -3.195 4.803 1.00 98.00 183 VAL A CA 1
ATOM 1471 C C . VAL A 1 183 ? -7.159 -3.699 4.448 1.00 98.00 183 VAL A C 1
ATOM 1473 O O . VAL A 1 183 ? -6.200 -3.387 5.147 1.00 98.00 183 VAL A O 1
ATOM 1476 N N . ASP A 1 184 ? -7.049 -4.440 3.350 1.00 96.12 184 ASP A N 1
ATOM 1477 C CA . ASP A 1 184 ? -5.771 -4.837 2.764 1.00 96.12 184 ASP A CA 1
ATOM 1478 C C . ASP A 1 184 ? -5.496 -3.988 1.521 1.00 96.12 184 ASP A C 1
ATOM 1480 O O . ASP A 1 184 ? -6.003 -4.250 0.432 1.00 96.12 184 ASP A O 1
ATOM 1484 N N . ALA A 1 185 ? -4.678 -2.948 1.695 1.00 93.19 185 ALA A N 1
ATOM 1485 C CA . ALA A 1 185 ? -4.247 -2.075 0.606 1.00 93.19 185 ALA A CA 1
ATOM 1486 C C . ALA A 1 185 ? -3.041 -2.635 -0.175 1.00 93.19 185 ALA A C 1
ATOM 1488 O O . ALA A 1 185 ? -2.596 -2.012 -1.140 1.00 93.19 185 ALA A O 1
ATOM 1489 N N . GLY A 1 186 ? -2.488 -3.777 0.251 1.00 82.19 186 GLY A N 1
ATOM 1490 C CA . GLY A 1 186 ? -1.525 -4.555 -0.527 1.00 82.19 186 GLY A CA 1
ATOM 1491 C C . GLY A 1 186 ? -2.194 -5.438 -1.572 1.00 82.19 186 GLY A C 1
ATOM 1492 O O . GLY A 1 186 ? -1.573 -5.694 -2.602 1.00 82.19 186 GLY A O 1
ATOM 1493 N N . ALA A 1 187 ? -3.439 -5.852 -1.306 1.00 73.00 187 ALA A N 1
ATOM 1494 C CA . ALA A 1 187 ? -4.361 -6.498 -2.237 1.00 73.00 187 ALA A CA 1
ATOM 1495 C C . ALA A 1 187 ? -3.745 -7.660 -3.037 1.00 73.00 187 ALA A C 1
ATOM 1497 O O . ALA A 1 187 ? -3.987 -7.835 -4.230 1.00 73.00 187 ALA A O 1
ATOM 1498 N N . ASN A 1 188 ? -2.910 -8.453 -2.364 1.00 79.56 188 ASN A N 1
ATOM 1499 C CA . ASN A 1 188 ? -2.389 -9.696 -2.909 1.00 79.56 188 ASN A CA 1
ATOM 1500 C C . ASN A 1 188 ? -3.197 -10.846 -2.304 1.00 79.56 188 ASN A C 1
ATOM 1502 O O . ASN A 1 188 ? -3.115 -11.081 -1.097 1.00 79.56 188 ASN A O 1
ATOM 1506 N N . ASP A 1 189 ? -3.947 -11.559 -3.147 1.00 80.94 189 ASP A N 1
ATOM 1507 C CA . ASP A 1 189 ? -4.788 -12.685 -2.728 1.00 80.94 189 ASP A CA 1
ATOM 1508 C C . ASP A 1 189 ? -4.011 -13.673 -1.852 1.00 80.94 189 ASP A C 1
ATOM 1510 O O . ASP A 1 189 ? -3.015 -14.260 -2.292 1.00 80.94 189 ASP A O 1
ATOM 1514 N N . LYS A 1 190 ? -4.500 -13.874 -0.622 1.00 84.94 190 LYS A N 1
ATOM 1515 C CA . LYS A 1 190 ? -3.947 -14.798 0.378 1.00 84.94 190 LYS A CA 1
ATOM 1516 C C . LYS A 1 190 ? -2.444 -14.608 0.626 1.00 84.94 190 LYS A C 1
ATOM 1518 O O . LYS A 1 190 ? -1.724 -15.582 0.845 1.00 84.94 190 LYS A O 1
ATOM 1523 N N . ASP A 1 191 ? -1.947 -13.371 0.555 1.00 86.06 191 ASP A N 1
ATOM 1524 C CA . ASP A 1 191 ? -0.533 -13.071 0.780 1.00 86.06 191 ASP A CA 1
ATOM 1525 C C . ASP A 1 191 ? -0.223 -12.860 2.267 1.00 86.06 191 ASP A C 1
ATOM 1527 O O . ASP A 1 191 ? -0.166 -13.822 3.017 1.00 86.06 191 ASP A O 1
ATOM 1531 N N . LEU A 1 192 ? 0.092 -11.650 2.737 1.00 88.75 192 LEU A N 1
ATOM 1532 C CA . LEU A 1 192 ? 0.385 -11.419 4.163 1.00 88.75 192 LEU A CA 1
ATOM 1533 C C . LEU A 1 192 ? -0.877 -11.414 5.039 1.00 88.75 192 LEU A C 1
ATOM 1535 O O . LEU A 1 192 ? -0.768 -11.511 6.259 1.00 88.75 192 LEU A O 1
ATOM 1539 N N . VAL A 1 193 ? -2.055 -11.360 4.425 1.00 93.25 193 VAL A N 1
ATOM 1540 C CA . VAL A 1 193 ? -3.353 -11.512 5.081 1.00 93.25 193 VAL A CA 1
ATOM 1541 C C . VAL A 1 193 ? -4.033 -12.741 4.490 1.00 93.25 193 VAL A C 1
ATOM 1543 O O . VAL A 1 193 ? -4.352 -12.766 3.302 1.00 93.25 193 VAL A O 1
ATOM 1546 N N . GLU A 1 194 ? -4.232 -13.773 5.306 1.00 94.19 194 GLU A N 1
ATOM 1547 C CA . GLU A 1 194 ? -4.721 -15.082 4.853 1.00 94.19 194 GLU A CA 1
ATOM 1548 C C . GLU A 1 194 ? -6.138 -15.016 4.258 1.00 94.19 194 GLU A C 1
ATOM 1550 O O . GLU A 1 194 ? -6.433 -15.661 3.251 1.00 94.19 194 GLU A O 1
ATOM 1555 N N . SER A 1 195 ? -7.007 -14.194 4.849 1.00 94.44 195 SER A N 1
ATOM 1556 C CA . SER A 1 195 ? -8.407 -14.016 4.445 1.00 94.44 195 SER A CA 1
ATOM 1557 C C . SER A 1 195 ? -8.608 -13.070 3.258 1.00 94.44 195 SER A C 1
ATOM 1559 O O . SER A 1 195 ? -9.741 -12.889 2.808 1.00 94.44 195 SER A O 1
ATOM 1561 N N . SER A 1 196 ? -7.535 -12.448 2.766 1.00 94.06 196 SER A N 1
ATOM 1562 C CA . SER A 1 196 ? -7.601 -11.391 1.762 1.00 94.06 196 SER A CA 1
ATOM 1563 C C . SER A 1 196 ? -7.827 -11.944 0.355 1.00 94.06 196 SER A C 1
ATOM 1565 O O . SER A 1 196 ? -7.082 -12.801 -0.122 1.00 94.06 196 SER A O 1
ATOM 1567 N N . LEU A 1 197 ? -8.871 -11.446 -0.303 1.00 92.69 197 LEU A N 1
ATOM 1568 C CA . LEU A 1 197 ? -9.269 -11.751 -1.673 1.00 92.69 197 LEU A CA 1
ATOM 1569 C C . LEU A 1 197 ? -9.673 -10.464 -2.403 1.00 92.69 197 LEU A C 1
ATOM 1571 O O . LEU A 1 197 ? -10.567 -9.743 -1.941 1.00 92.69 197 LEU A O 1
ATOM 1575 N N . SER A 1 198 ? -9.058 -10.218 -3.557 1.00 91.06 198 SER A N 1
ATOM 1576 C CA . SER A 1 198 ? -9.472 -9.196 -4.511 1.00 91.06 198 SER A CA 1
ATOM 1577 C C . SER A 1 198 ? -10.587 -9.717 -5.417 1.00 91.06 198 SER A C 1
ATOM 1579 O O . SER A 1 198 ? -10.617 -10.879 -5.830 1.00 91.06 198 SER A O 1
ATOM 1581 N N . TYR A 1 199 ? -11.516 -8.824 -5.747 1.00 88.94 199 TYR A N 1
ATOM 1582 C CA . TYR A 1 199 ? -12.628 -9.070 -6.659 1.00 88.94 199 TYR A CA 1
ATOM 1583 C C . TYR A 1 199 ? -12.600 -8.048 -7.799 1.00 88.94 199 TYR A C 1
ATOM 1585 O O . TYR A 1 199 ? -12.127 -6.931 -7.588 1.00 88.94 199 TYR A O 1
ATOM 1593 N N . PRO A 1 200 ? -13.124 -8.382 -8.995 1.00 88.50 200 PRO A N 1
ATOM 1594 C CA . PRO A 1 200 ? -13.203 -7.436 -10.109 1.00 88.50 200 PRO A CA 1
ATOM 1595 C C . PRO A 1 200 ? -13.999 -6.164 -9.787 1.00 88.50 200 PRO A C 1
ATOM 1597 O O . PRO A 1 200 ? -13.676 -5.091 -10.295 1.00 88.50 200 PRO A O 1
ATOM 1600 N N . GLU A 1 201 ? -15.044 -6.274 -8.968 1.00 92.69 201 GLU A N 1
ATOM 1601 C CA . GLU A 1 201 ? -15.837 -5.137 -8.522 1.00 92.69 201 GLU A CA 1
ATOM 1602 C C . GLU A 1 201 ? -15.042 -4.319 -7.500 1.00 92.69 201 GLU A C 1
ATOM 1604 O O . GLU A 1 201 ? -14.770 -4.760 -6.382 1.00 92.69 201 GLU A O 1
ATOM 1609 N N . VAL A 1 202 ? -14.671 -3.103 -7.901 1.00 91.19 202 VAL A N 1
ATOM 1610 C CA . VAL A 1 202 ? -13.728 -2.253 -7.161 1.00 91.19 202 VAL A CA 1
ATOM 1611 C C . VAL A 1 202 ? -14.224 -1.906 -5.760 1.00 91.19 202 VAL A C 1
ATOM 1613 O O . VAL A 1 202 ? -13.423 -1.757 -4.848 1.00 91.19 202 VAL A O 1
ATOM 1616 N N . ASP A 1 203 ? -15.534 -1.794 -5.553 1.00 91.69 203 ASP A N 1
ATOM 1617 C CA . ASP A 1 203 ? -16.134 -1.433 -4.269 1.00 91.69 203 ASP A CA 1
ATOM 1618 C C . ASP A 1 203 ? -16.602 -2.641 -3.438 1.00 91.69 203 ASP A C 1
ATOM 1620 O O . ASP A 1 203 ? -17.217 -2.448 -2.377 1.00 91.69 203 ASP A O 1
ATOM 1624 N N . LYS A 1 204 ? -16.296 -3.869 -3.888 1.00 95.88 204 LYS A N 1
ATOM 1625 C CA . LYS A 1 204 ? -16.703 -5.108 -3.223 1.00 95.88 204 LYS A CA 1
ATOM 1626 C C . LYS A 1 204 ? -16.171 -5.171 -1.799 1.00 95.88 204 LYS A C 1
ATOM 1628 O O . LYS A 1 204 ? -14.980 -5.019 -1.543 1.00 95.88 204 LYS A O 1
ATOM 1633 N N . ILE A 1 205 ? -17.071 -5.505 -0.881 1.00 97.50 205 ILE A N 1
ATOM 1634 C CA . ILE A 1 205 ? -16.735 -5.933 0.475 1.00 97.50 205 ILE A CA 1
ATOM 1635 C C . ILE A 1 205 ? -17.300 -7.328 0.725 1.00 97.50 205 ILE A C 1
ATOM 1637 O O . ILE A 1 205 ? -18.314 -7.716 0.136 1.00 97.50 205 ILE A O 1
ATOM 1641 N N . TYR A 1 206 ? -16.659 -8.075 1.613 1.00 97.69 206 TYR A N 1
ATOM 1642 C CA . TYR A 1 206 ? -17.084 -9.417 2.016 1.00 97.69 206 TYR A CA 1
ATOM 1643 C C . TYR A 1 206 ? -16.901 -9.597 3.525 1.00 97.69 206 TYR A C 1
ATOM 1645 O O . TYR A 1 206 ? -16.291 -8.758 4.184 1.00 97.69 206 TYR A O 1
ATOM 1653 N N . TYR A 1 207 ? -17.503 -10.637 4.096 1.00 97.75 207 TYR A N 1
ATOM 1654 C CA . TYR A 1 207 ? -17.533 -10.857 5.541 1.00 97.75 207 TYR A CA 1
ATOM 1655 C C . TYR A 1 207 ? -16.937 -12.218 5.873 1.00 97.75 207 TYR A C 1
ATOM 1657 O O . TYR A 1 207 ? -17.363 -13.225 5.310 1.00 97.75 207 TYR A O 1
ATOM 1665 N N . VAL A 1 208 ? -15.954 -12.239 6.770 1.00 97.44 208 VAL A N 1
ATOM 1666 C CA . VAL A 1 208 ? -15.217 -13.448 7.160 1.00 97.44 208 VAL A CA 1
ATOM 1667 C C . VAL A 1 208 ? -15.019 -13.410 8.665 1.00 97.44 208 VAL A C 1
ATOM 1669 O O . VAL A 1 208 ? -14.515 -12.417 9.180 1.00 97.44 208 VAL A O 1
ATOM 1672 N N . ASN A 1 209 ? -15.434 -14.465 9.368 1.00 95.69 209 ASN A N 1
ATOM 1673 C CA . ASN A 1 209 ? -15.218 -14.647 10.810 1.00 95.69 209 ASN A CA 1
ATOM 1674 C C . ASN A 1 209 ? -15.554 -13.411 11.662 1.00 95.69 209 ASN A C 1
ATOM 1676 O O . ASN A 1 209 ? -14.824 -13.044 12.574 1.00 95.69 209 ASN A O 1
ATOM 1680 N N . GLY A 1 210 ? -16.665 -12.739 11.356 1.00 96.50 210 GLY A N 1
ATOM 1681 C CA . GLY A 1 210 ? -17.079 -11.561 12.113 1.00 96.50 210 GLY A CA 1
ATOM 1682 C C . GLY A 1 210 ? -16.507 -10.228 11.614 1.00 96.50 210 GLY A C 1
ATOM 1683 O O . GLY A 1 210 ? -16.890 -9.192 12.152 1.00 96.50 210 GLY A O 1
ATOM 1684 N N . VAL A 1 211 ? -15.646 -10.218 10.593 1.00 98.50 211 VAL A N 1
ATOM 1685 C CA . VAL A 1 211 ? -14.894 -9.038 10.131 1.00 98.50 211 VAL A CA 1
ATOM 1686 C C . VAL A 1 211 ? -15.239 -8.693 8.677 1.00 98.50 211 VAL A C 1
ATOM 1688 O O . VAL A 1 211 ? -15.220 -9.546 7.784 1.00 98.50 211 VAL A O 1
ATOM 1691 N N . TRP A 1 212 ? -15.546 -7.421 8.412 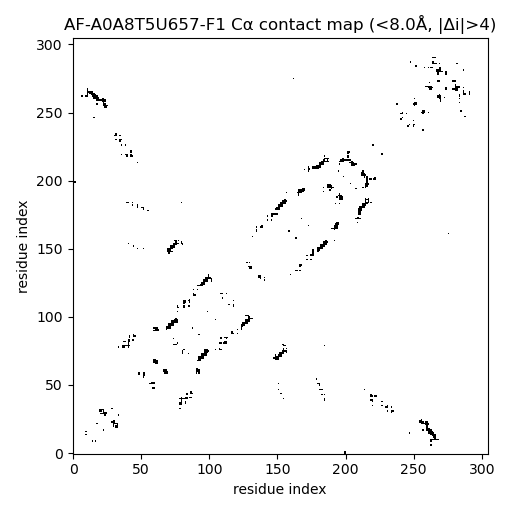1.00 98.50 212 TRP A N 1
ATOM 1692 C CA . TRP A 1 212 ? -15.762 -6.899 7.059 1.00 98.50 212 TRP A CA 1
ATOM 1693 C C . TRP A 1 212 ? -14.431 -6.629 6.369 1.00 98.50 212 TRP A C 1
ATOM 1695 O O . TRP A 1 212 ? -13.598 -5.914 6.906 1.00 98.50 212 TRP A O 1
ATOM 1705 N N . HIS A 1 213 ? -14.254 -7.149 5.163 1.00 98.06 213 HIS A N 1
ATOM 1706 C CA . HIS A 1 213 ? -13.020 -7.045 4.399 1.00 98.06 213 HIS A CA 1
ATOM 1707 C C . HIS A 1 213 ? -13.179 -6.137 3.182 1.00 98.06 213 HIS A C 1
ATOM 1709 O O . HIS A 1 213 ? -14.201 -6.181 2.489 1.00 98.06 213 HIS A O 1
ATOM 1715 N N . TYR A 1 214 ? -12.131 -5.368 2.899 1.00 97.56 214 TYR A N 1
ATOM 1716 C CA . TYR A 1 214 ? -11.929 -4.643 1.649 1.00 97.56 214 TYR A CA 1
ATOM 1717 C C . TYR A 1 214 ? -10.482 -4.837 1.178 1.00 97.56 214 TYR A C 1
ATOM 1719 O O . TYR A 1 214 ? -9.553 -4.465 1.890 1.00 97.56 214 TYR A O 1
ATOM 1727 N N . ALA A 1 215 ? -10.292 -5.445 0.007 1.00 95.19 215 ALA A N 1
ATOM 1728 C CA . ALA A 1 215 ? -8.978 -5.903 -0.456 1.00 95.19 215 ALA A CA 1
ATOM 1729 C C . ALA A 1 215 ? -8.834 -5.877 -1.990 1.00 95.19 215 ALA A C 1
ATOM 1731 O O . ALA A 1 215 ? -8.334 -6.822 -2.591 1.00 95.19 215 ALA A O 1
ATOM 1732 N N . ASN A 1 216 ? -9.341 -4.830 -2.645 1.00 93.00 216 ASN A N 1
ATOM 1733 C CA . ASN A 1 216 ? -9.270 -4.713 -4.103 1.00 93.00 216 ASN A CA 1
ATOM 1734 C C . ASN A 1 216 ? -7.858 -4.304 -4.578 1.00 93.00 216 ASN A C 1
ATOM 1736 O O . ASN A 1 216 ? -7.223 -3.437 -3.983 1.00 93.00 216 ASN A O 1
ATOM 1740 N N . ASP A 1 217 ? -7.378 -4.878 -5.681 1.00 88.19 217 ASP A N 1
ATOM 1741 C CA . ASP A 1 217 ? -6.042 -4.648 -6.264 1.00 88.19 217 ASP A CA 1
ATOM 1742 C C . ASP A 1 217 ? -5.949 -3.417 -7.179 1.00 88.19 217 ASP A C 1
ATOM 1744 O O . ASP A 1 217 ? -4.880 -3.065 -7.687 1.00 88.19 217 ASP A O 1
ATOM 1748 N N . HIS A 1 218 ? -7.061 -2.711 -7.363 1.00 90.25 218 HIS A N 1
ATOM 1749 C CA . HIS A 1 218 ? -7.210 -1.567 -8.257 1.00 90.25 218 HIS A CA 1
ATOM 1750 C C . HIS A 1 218 ? -7.836 -0.349 -7.556 1.00 90.25 218 HIS A C 1
ATOM 1752 O O . HIS A 1 218 ? -8.490 0.470 -8.201 1.00 90.25 218 HIS A O 1
ATOM 1758 N N . ILE A 1 219 ? -7.578 -0.171 -6.253 1.00 93.88 219 ILE A N 1
ATOM 1759 C CA . ILE A 1 219 ? -8.112 0.926 -5.415 1.00 93.88 219 ILE A CA 1
ATOM 1760 C C . ILE A 1 219 ? -8.074 2.318 -6.090 1.00 93.88 219 ILE A C 1
ATOM 1762 O O . ILE A 1 219 ? -9.091 3.015 -6.038 1.00 93.88 219 ILE A O 1
ATOM 1766 N N . PRO A 1 220 ? -6.985 2.753 -6.768 1.00 94.44 220 PRO A N 1
ATOM 1767 C CA . PRO A 1 220 ? -6.949 4.056 -7.445 1.00 94.44 220 PRO A CA 1
ATOM 1768 C C . PRO A 1 220 ? -8.063 4.291 -8.475 1.00 94.44 220 PRO A C 1
ATOM 1770 O O . PRO A 1 220 ? -8.429 5.440 -8.726 1.00 94.44 220 PRO A O 1
ATOM 1773 N N . THR A 1 221 ? -8.631 3.231 -9.057 1.00 93.81 221 THR A N 1
ATOM 1774 C CA . THR A 1 221 ? -9.703 3.340 -10.063 1.00 93.81 221 THR A CA 1
ATOM 1775 C C . THR A 1 221 ? -10.990 3.949 -9.501 1.00 93.81 221 THR A C 1
ATOM 1777 O O . THR A 1 221 ? -11.736 4.573 -10.256 1.00 93.81 221 THR A O 1
ATOM 1780 N N . MET A 1 222 ? -11.205 3.896 -8.178 1.00 93.88 222 MET A N 1
ATOM 1781 C CA . MET A 1 222 ? -12.322 4.591 -7.520 1.00 93.88 222 MET A CA 1
ATOM 1782 C C . MET A 1 222 ? -12.265 6.116 -7.690 1.00 93.88 222 MET A C 1
ATOM 1784 O O . MET A 1 222 ? -13.294 6.780 -7.592 1.00 93.88 222 MET A O 1
ATOM 1788 N N . ALA A 1 223 ? -11.082 6.676 -7.961 1.00 95.06 223 ALA A N 1
ATOM 1789 C CA . ALA A 1 223 ? -10.882 8.091 -8.266 1.00 95.06 223 ALA A CA 1
ATOM 1790 C C . ALA A 1 223 ? -10.215 8.264 -9.640 1.00 95.06 223 ALA A C 1
ATOM 1792 O O . ALA A 1 223 ? -9.222 8.979 -9.777 1.00 95.06 223 ALA A O 1
ATOM 1793 N N . ALA A 1 224 ? -10.760 7.604 -10.670 1.00 95.25 224 ALA A N 1
ATOM 1794 C CA . ALA A 1 224 ? -10.159 7.521 -12.005 1.00 95.25 224 ALA A CA 1
ATOM 1795 C C . ALA A 1 224 ? -9.712 8.877 -12.586 1.00 95.25 224 ALA A C 1
ATOM 1797 O O . ALA A 1 224 ? -8.618 8.969 -13.134 1.00 95.25 224 ALA A O 1
ATOM 1798 N N . LYS A 1 225 ? -10.504 9.949 -12.418 1.00 96.81 225 LYS A N 1
ATOM 1799 C CA . LYS A 1 225 ? -10.144 11.298 -12.903 1.00 96.81 225 LYS A CA 1
ATOM 1800 C C . LYS A 1 225 ? -8.822 11.794 -12.305 1.00 96.81 225 LYS A C 1
ATOM 1802 O O . LYS A 1 225 ? -7.950 12.271 -13.032 1.00 96.81 225 LYS A O 1
ATOM 1807 N N . ASP A 1 226 ? -8.659 11.659 -10.991 1.00 96.44 226 ASP A N 1
ATOM 1808 C CA . ASP A 1 226 ? -7.442 12.073 -10.294 1.00 96.44 226 ASP A CA 1
ATOM 1809 C C . ASP A 1 226 ? -6.286 11.109 -10.542 1.00 96.44 226 ASP A C 1
ATOM 1811 O O . ASP A 1 226 ? -5.168 11.560 -10.798 1.00 96.44 226 ASP A O 1
ATOM 1815 N N . ALA A 1 227 ? -6.559 9.802 -10.550 1.00 95.94 227 ALA A N 1
ATOM 1816 C CA . ALA A 1 227 ? -5.567 8.779 -10.857 1.00 95.94 227 ALA A CA 1
ATOM 1817 C C . ALA A 1 227 ? -4.941 9.014 -12.240 1.00 95.94 227 ALA A C 1
ATOM 1819 O O . ALA A 1 227 ? -3.718 9.113 -12.347 1.00 95.94 227 ALA A O 1
ATOM 1820 N N . SER A 1 228 ? -5.763 9.201 -13.278 1.00 96.19 228 SER A N 1
ATOM 1821 C CA . SER A 1 228 ? -5.296 9.483 -14.638 1.00 96.19 228 SER A CA 1
ATOM 1822 C C . SER A 1 228 ? -4.464 10.759 -14.702 1.00 96.19 228 SER A C 1
ATOM 1824 O O . SER A 1 228 ? -3.384 10.747 -15.291 1.00 96.19 228 SER A O 1
ATOM 1826 N N . ARG A 1 229 ? -4.917 11.852 -14.077 1.00 96.62 229 ARG A N 1
ATOM 1827 C CA . ARG A 1 229 ? -4.196 13.134 -14.089 1.00 96.62 229 ARG A CA 1
ATOM 1828 C C . ARG A 1 229 ? -2.827 13.031 -13.414 1.00 96.62 229 ARG A C 1
ATOM 1830 O O . ARG A 1 229 ? -1.826 13.482 -13.971 1.00 96.62 229 ARG A O 1
ATOM 1837 N N . ILE A 1 230 ? -2.782 12.434 -12.226 1.00 95.44 230 ILE A N 1
ATOM 1838 C CA . ILE A 1 230 ? -1.559 12.305 -11.430 1.00 95.44 230 ILE A CA 1
ATOM 1839 C C . ILE A 1 230 ? -0.569 11.354 -12.115 1.00 95.44 230 ILE A C 1
ATOM 1841 O O . ILE A 1 230 ? 0.614 11.682 -12.227 1.00 95.44 230 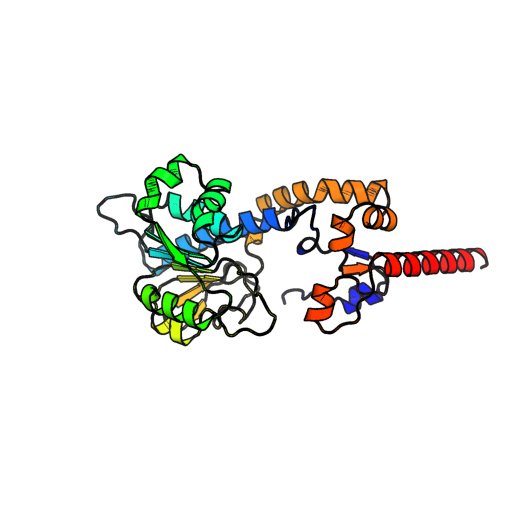ILE A O 1
ATOM 1845 N N . LEU A 1 231 ? -1.049 10.210 -12.611 1.00 95.12 231 LEU A N 1
ATOM 1846 C CA . LEU A 1 231 ? -0.216 9.235 -13.310 1.00 95.12 231 LEU A CA 1
ATOM 1847 C C . LEU A 1 231 ? 0.327 9.804 -14.628 1.00 95.12 231 LEU A C 1
ATOM 1849 O O . LEU A 1 231 ? 1.521 9.694 -14.889 1.00 95.12 231 LEU A O 1
ATOM 1853 N N . SER A 1 232 ? -0.508 10.487 -15.418 1.00 95.69 232 SER A N 1
ATOM 1854 C CA . SER A 1 232 ? -0.077 11.109 -16.681 1.00 95.69 232 SER A CA 1
ATOM 1855 C C . SER A 1 232 ? 1.030 12.136 -16.458 1.00 95.69 232 SER A C 1
ATOM 1857 O O . SER A 1 232 ? 2.018 12.145 -17.188 1.00 95.69 232 SER A O 1
ATOM 1859 N N . LYS A 1 233 ? 0.910 12.962 -15.408 1.00 96.06 233 LYS A N 1
ATOM 1860 C CA . LYS A 1 233 ? 1.952 13.930 -15.041 1.00 96.06 233 LYS A CA 1
ATOM 1861 C C . LYS A 1 233 ? 3.278 13.244 -14.696 1.00 96.06 233 LYS A C 1
ATOM 1863 O O . LYS A 1 233 ? 4.325 13.741 -15.097 1.00 96.06 233 LYS A O 1
ATOM 1868 N N . ALA A 1 234 ? 3.234 12.124 -13.973 1.00 95.19 234 ALA A N 1
ATOM 1869 C CA . ALA A 1 234 ? 4.429 11.366 -13.605 1.00 95.19 234 ALA A CA 1
ATOM 1870 C C . ALA A 1 234 ? 5.082 10.668 -14.813 1.00 95.19 234 ALA A C 1
ATOM 1872 O O . ALA A 1 234 ? 6.303 10.589 -14.891 1.00 95.19 234 ALA A O 1
ATOM 1873 N N . ILE A 1 235 ? 4.279 10.190 -15.769 1.00 95.69 235 ILE A N 1
ATOM 1874 C CA . ILE A 1 235 ? 4.754 9.459 -16.954 1.00 95.69 235 ILE A CA 1
ATOM 1875 C C . ILE A 1 235 ? 5.353 10.389 -18.021 1.00 95.69 235 ILE A C 1
ATOM 1877 O O . ILE A 1 235 ? 6.246 9.975 -18.763 1.00 95.69 235 ILE A O 1
ATOM 1881 N N . LEU A 1 236 ? 4.876 11.633 -18.116 1.00 96.12 236 LEU A N 1
ATOM 1882 C CA . LEU A 1 236 ? 5.197 12.542 -19.221 1.00 96.12 236 LEU A CA 1
ATOM 1883 C C . LEU A 1 236 ? 6.708 12.709 -19.509 1.00 96.12 236 LEU A C 1
ATOM 1885 O O . LEU A 1 236 ? 7.077 12.626 -20.683 1.00 96.12 236 LEU A O 1
ATOM 1889 N N . PRO A 1 237 ? 7.605 12.869 -18.510 1.00 94.62 237 PRO A N 1
ATOM 1890 C CA . PRO A 1 237 ? 9.045 12.967 -18.770 1.00 94.62 237 PRO A CA 1
ATOM 1891 C C . PRO A 1 237 ? 9.616 11.732 -19.484 1.00 94.62 237 PRO A C 1
ATOM 1893 O O . PRO A 1 237 ? 10.420 11.859 -20.409 1.00 94.62 237 PRO A O 1
ATOM 1896 N N . TYR A 1 238 ? 9.156 10.536 -19.110 1.00 95.50 238 TYR A N 1
ATOM 1897 C CA . TYR A 1 238 ? 9.598 9.276 -19.707 1.00 95.50 238 TYR A CA 1
ATOM 1898 C C . TYR A 1 238 ? 9.059 9.088 -21.123 1.00 95.50 238 TYR A C 1
ATOM 1900 O O . TYR A 1 238 ? 9.793 8.640 -22.003 1.00 95.50 238 TYR A O 1
ATOM 1908 N N . VAL A 1 239 ? 7.803 9.472 -21.369 1.00 96.06 239 VAL A N 1
ATOM 1909 C CA . VAL A 1 239 ? 7.225 9.458 -22.722 1.00 96.06 239 VAL A CA 1
ATOM 1910 C C . VAL A 1 239 ? 7.994 10.401 -23.642 1.00 96.06 239 VAL A C 1
ATOM 1912 O O . VAL A 1 239 ? 8.386 9.988 -24.730 1.00 96.06 239 VAL A O 1
ATOM 1915 N N . ASN A 1 240 ? 8.304 11.617 -23.191 1.00 96.56 240 ASN A N 1
ATOM 1916 C CA . ASN A 1 240 ? 9.108 12.558 -23.974 1.00 96.56 240 ASN A CA 1
ATOM 1917 C C . ASN A 1 240 ? 10.500 11.993 -24.293 1.00 96.56 240 ASN A C 1
ATOM 1919 O O . ASN A 1 240 ? 10.967 12.102 -25.427 1.00 96.56 240 ASN A O 1
ATOM 1923 N N . LYS A 1 241 ? 11.149 11.328 -23.327 1.00 95.88 241 LYS A N 1
ATOM 1924 C CA . LYS A 1 241 ? 12.442 10.666 -23.555 1.00 95.88 241 LYS A CA 1
ATOM 1925 C C . LYS A 1 241 ? 12.340 9.550 -24.599 1.00 95.88 241 LYS A C 1
ATOM 1927 O O . LYS A 1 241 ? 13.184 9.475 -25.492 1.00 95.88 241 LYS A O 1
ATOM 1932 N N . LEU A 1 242 ? 11.300 8.716 -24.515 1.00 96.12 242 LEU A N 1
ATOM 1933 C CA . LEU A 1 242 ? 11.034 7.639 -25.474 1.00 96.12 242 LEU A CA 1
ATOM 1934 C C . LEU A 1 242 ? 10.768 8.174 -26.889 1.00 96.12 242 LEU A C 1
ATOM 1936 O O . LEU A 1 242 ? 11.245 7.576 -27.852 1.00 96.12 242 LEU A O 1
ATOM 1940 N N . LEU A 1 243 ? 10.042 9.289 -27.016 1.00 96.31 243 LEU A N 1
ATOM 1941 C CA . LEU A 1 243 ? 9.744 9.925 -28.303 1.00 96.31 243 LEU A CA 1
ATOM 1942 C C . LEU A 1 243 ? 10.990 10.549 -28.944 1.00 96.31 243 LEU A C 1
ATOM 1944 O O . LEU A 1 243 ? 11.207 10.369 -30.139 1.00 96.31 243 LEU A O 1
ATOM 1948 N N . ASN A 1 244 ? 11.824 11.229 -28.154 1.00 96.81 244 ASN A N 1
ATOM 1949 C CA . ASN A 1 244 ? 12.981 11.963 -28.670 1.00 96.81 244 ASN A CA 1
ATOM 1950 C C . ASN A 1 244 ? 14.176 11.054 -29.002 1.00 96.81 244 ASN A C 1
ATOM 1952 O O . ASN A 1 244 ? 14.798 11.217 -30.048 1.00 96.81 244 ASN A O 1
ATOM 1956 N N . SER A 1 245 ? 14.504 10.090 -28.133 1.00 95.38 245 SER A N 1
ATOM 1957 C CA . SER A 1 245 ? 15.661 9.196 -28.333 1.00 95.38 245 SER A CA 1
ATOM 1958 C C . SER A 1 245 ? 15.295 7.902 -29.078 1.00 95.38 245 SER A C 1
ATOM 1960 O O . SER A 1 245 ? 16.177 7.169 -29.532 1.00 95.38 245 SER A O 1
ATOM 1962 N N . GLY A 1 246 ? 14.003 7.578 -29.189 1.00 94.50 246 GLY A N 1
ATOM 1963 C CA . GLY A 1 246 ? 13.534 6.242 -29.549 1.00 94.50 246 GLY A CA 1
ATOM 1964 C C . GLY A 1 246 ? 13.696 5.239 -28.392 1.00 94.50 246 GLY A C 1
ATOM 1965 O O . GLY A 1 246 ? 14.515 5.437 -27.492 1.00 94.50 246 GLY A O 1
ATOM 1966 N N . PRO A 1 247 ? 12.950 4.117 -28.394 1.00 92.75 247 PRO A N 1
ATOM 1967 C CA . PRO A 1 247 ? 12.834 3.244 -27.224 1.00 92.75 247 PRO A CA 1
ATOM 1968 C C . PRO A 1 247 ? 14.152 2.585 -26.803 1.00 92.75 247 PRO A C 1
ATOM 1970 O O . PRO A 1 247 ? 14.418 2.468 -25.615 1.00 92.75 247 PRO A O 1
ATOM 1973 N N . ILE A 1 248 ? 14.997 2.173 -27.756 1.00 94.38 248 ILE A N 1
ATOM 1974 C CA . ILE A 1 248 ? 16.266 1.497 -27.442 1.00 94.38 248 ILE A CA 1
ATOM 1975 C C . ILE A 1 248 ? 17.231 2.468 -26.753 1.00 94.38 248 ILE A C 1
ATOM 1977 O O . ILE A 1 248 ? 17.712 2.172 -25.664 1.00 94.38 248 ILE A O 1
ATOM 1981 N N . ASN A 1 249 ? 17.481 3.633 -27.357 1.00 95.00 249 ASN A N 1
ATOM 1982 C CA . ASN A 1 249 ? 18.417 4.607 -26.797 1.00 95.00 249 ASN A CA 1
ATOM 1983 C C . ASN A 1 249 ? 17.877 5.203 -25.495 1.00 95.00 249 ASN A C 1
ATOM 1985 O O . ASN A 1 249 ? 18.623 5.311 -24.533 1.00 95.00 249 ASN A O 1
ATOM 1989 N N . ALA A 1 250 ? 16.575 5.495 -25.410 1.00 96.25 250 ALA A N 1
ATOM 1990 C CA . ALA A 1 250 ? 15.957 5.973 -24.175 1.00 96.25 250 ALA A CA 1
ATOM 1991 C C . ALA A 1 250 ? 16.181 5.011 -22.996 1.00 96.25 250 ALA A C 1
ATOM 1993 O O . ALA A 1 250 ? 16.536 5.461 -21.910 1.00 96.25 250 ALA A O 1
ATOM 1994 N N . ILE A 1 251 ? 16.018 3.699 -23.207 1.00 96.25 251 ILE A N 1
ATOM 1995 C CA . ILE A 1 251 ? 16.252 2.692 -22.162 1.00 96.25 251 ILE A CA 1
ATOM 1996 C C . ILE A 1 251 ? 17.739 2.609 -21.792 1.00 96.25 251 ILE A C 1
ATOM 1998 O O . ILE A 1 251 ? 18.057 2.526 -20.610 1.00 96.25 251 ILE A O 1
ATOM 2002 N N . LEU A 1 252 ? 18.648 2.653 -22.772 1.00 94.31 252 LEU A N 1
ATOM 2003 C CA . LEU A 1 252 ? 20.094 2.585 -22.520 1.00 94.31 252 LEU A CA 1
ATOM 2004 C C . LEU A 1 252 ? 20.635 3.839 -21.812 1.00 94.31 252 LEU A C 1
ATOM 2006 O O . LEU A 1 252 ? 21.515 3.730 -20.964 1.00 94.31 252 LEU A O 1
ATOM 2010 N N . GLU A 1 253 ? 20.104 5.015 -22.144 1.00 94.06 253 GLU A N 1
ATOM 2011 C CA . GLU A 1 253 ? 20.536 6.312 -21.606 1.00 94.06 253 GLU A CA 1
ATOM 2012 C C . GLU A 1 253 ? 19.883 6.654 -20.261 1.00 94.06 253 GLU A C 1
ATOM 2014 O O . GLU A 1 253 ? 20.356 7.544 -19.561 1.00 94.06 253 GLU A O 1
ATOM 2019 N N . THR A 1 254 ? 18.763 6.013 -19.911 1.00 94.31 254 THR A N 1
ATOM 2020 C CA . THR A 1 254 ? 17.989 6.330 -18.700 1.00 94.31 254 THR A CA 1
ATOM 2021 C C . THR A 1 254 ? 17.938 5.119 -17.770 1.00 94.31 254 THR A C 1
ATOM 2023 O O . THR A 1 254 ? 17.106 4.228 -17.975 1.00 94.31 254 THR A O 1
ATOM 2026 N N . PRO A 1 255 ? 18.763 5.085 -16.703 1.00 92.94 255 PRO A N 1
ATOM 2027 C CA . PRO A 1 255 ? 18.806 3.969 -15.758 1.00 92.94 255 PRO A CA 1
ATOM 2028 C C . PRO A 1 255 ? 17.436 3.579 -15.193 1.00 92.94 255 PRO A C 1
ATOM 2030 O O . PRO A 1 255 ? 17.152 2.393 -15.045 1.00 92.94 255 PRO A O 1
ATOM 2033 N N . ALA A 1 256 ? 16.550 4.550 -14.953 1.00 93.69 256 ALA A N 1
ATOM 2034 C CA . ALA A 1 256 ? 15.200 4.281 -14.463 1.00 93.69 256 ALA A CA 1
ATOM 2035 C C . ALA A 1 256 ? 14.349 3.462 -15.449 1.00 93.69 256 ALA A C 1
ATOM 2037 O O . AL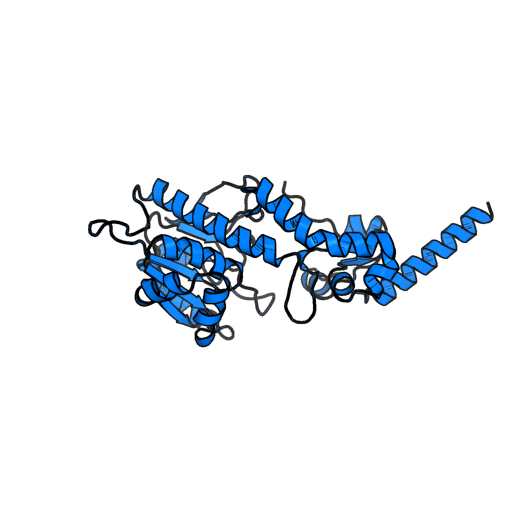A A 1 256 ? 13.679 2.508 -15.049 1.00 93.69 256 ALA A O 1
ATOM 2038 N N . LEU A 1 257 ? 14.423 3.770 -16.749 1.00 95.31 257 LEU A N 1
ATOM 2039 C CA . LEU A 1 257 ? 13.747 2.996 -17.796 1.00 95.31 257 LEU A CA 1
ATOM 2040 C C . LEU A 1 257 ? 14.385 1.615 -17.977 1.00 95.31 257 LEU A C 1
ATOM 2042 O O . LEU A 1 257 ? 13.672 0.629 -18.165 1.00 95.31 257 LEU A O 1
ATOM 2046 N N . SER A 1 258 ? 15.713 1.535 -17.868 1.00 94.69 258 SER A N 1
ATOM 2047 C CA . SER A 1 258 ? 16.473 0.280 -17.881 1.00 94.69 258 SER A CA 1
ATOM 2048 C C . SER A 1 258 ? 16.006 -0.683 -16.788 1.00 94.69 258 SER A C 1
ATOM 2050 O O . SER A 1 258 ? 15.597 -1.807 -17.094 1.00 94.69 258 SER A O 1
ATOM 2052 N N . LYS A 1 259 ? 15.948 -0.217 -15.533 1.00 93.44 259 LYS A N 1
ATOM 2053 C CA . LYS A 1 259 ? 15.439 -0.995 -14.390 1.00 93.44 259 LYS A CA 1
ATOM 2054 C C . LYS A 1 259 ? 13.973 -1.412 -14.573 1.00 93.44 259 LYS A C 1
ATOM 2056 O O . LYS A 1 259 ? 13.621 -2.547 -14.255 1.00 93.44 259 LYS A O 1
ATOM 2061 N N . GLY A 1 260 ? 13.147 -0.529 -15.141 1.00 93.81 260 GLY A N 1
ATOM 2062 C CA . GLY A 1 260 ? 11.729 -0.792 -15.395 1.00 93.81 260 GLY A CA 1
ATOM 2063 C C . GLY A 1 260 ? 11.440 -1.723 -16.573 1.00 93.81 260 GLY A C 1
ATOM 2064 O O . GLY A 1 260 ? 10.309 -2.186 -16.728 1.00 93.81 260 GLY A O 1
ATOM 2065 N N . THR A 1 261 ? 12.426 -2.020 -17.422 1.00 96.12 261 THR A N 1
ATOM 2066 C CA . THR A 1 261 ? 12.215 -2.857 -18.607 1.00 96.12 261 THR A CA 1
ATOM 2067 C C . THR A 1 261 ? 12.092 -4.325 -18.201 1.00 96.12 261 THR A C 1
ATOM 2069 O O . THR A 1 261 ? 13.045 -4.949 -17.729 1.00 96.12 261 THR A O 1
ATOM 2072 N N . ILE A 1 262 ? 10.908 -4.905 -18.417 1.00 95.31 262 ILE A N 1
ATOM 2073 C CA . ILE A 1 262 ? 10.598 -6.3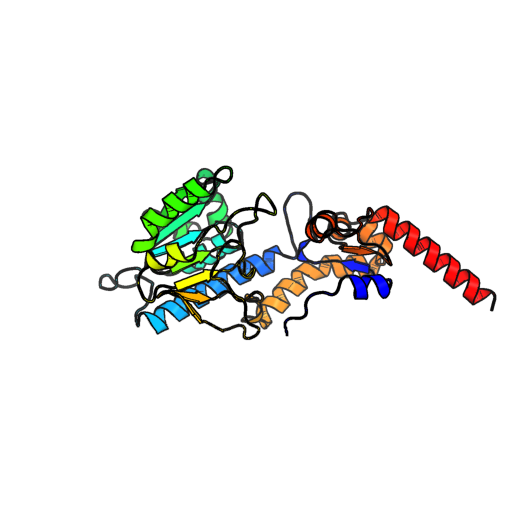01 -18.070 1.00 95.31 262 ILE A CA 1
ATOM 2074 C C . ILE A 1 262 ? 10.799 -7.266 -19.237 1.00 95.31 262 ILE A C 1
ATOM 2076 O O . ILE A 1 262 ? 11.114 -8.438 -19.006 1.00 95.31 262 ILE A O 1
ATOM 2080 N N . ILE A 1 263 ? 10.622 -6.785 -20.470 1.00 95.94 263 ILE A N 1
ATOM 2081 C CA . ILE A 1 263 ? 10.823 -7.533 -21.712 1.00 95.94 263 ILE A CA 1
ATOM 2082 C C . ILE A 1 263 ? 11.484 -6.604 -22.726 1.00 95.94 263 ILE A C 1
ATOM 2084 O O . ILE A 1 263 ? 11.027 -5.479 -22.928 1.00 95.94 263 ILE A O 1
ATOM 2088 N N . ALA A 1 264 ? 12.516 -7.099 -23.404 1.00 96.00 264 ALA A N 1
ATOM 2089 C CA . ALA A 1 264 ? 13.136 -6.426 -24.537 1.00 96.00 264 ALA A CA 1
ATOM 2090 C C . ALA A 1 264 ? 13.240 -7.399 -25.717 1.00 96.00 264 ALA A C 1
ATOM 2092 O O . ALA A 1 264 ? 14.049 -8.332 -25.713 1.00 96.00 264 ALA A O 1
ATOM 2093 N N . GLY A 1 265 ? 12.386 -7.198 -26.721 1.00 92.94 265 GLY A N 1
ATOM 2094 C CA . GLY A 1 265 ? 12.277 -8.100 -27.858 1.00 92.94 265 GLY A CA 1
ATOM 2095 C C . GLY A 1 265 ? 11.764 -9.468 -27.419 1.00 92.94 265 GLY A C 1
ATOM 2096 O O . GLY A 1 265 ? 10.670 -9.594 -26.879 1.00 92.94 265 GLY A O 1
ATOM 2097 N N . TYR A 1 266 ? 12.580 -10.496 -27.630 1.00 94.19 266 TYR A N 1
ATOM 2098 C CA . TYR A 1 266 ? 12.246 -11.882 -27.304 1.00 94.19 266 TYR A CA 1
ATOM 2099 C C . TYR A 1 266 ? 12.864 -12.350 -25.985 1.00 94.19 266 TYR A C 1
ATOM 2101 O O . TYR A 1 266 ? 13.010 -13.551 -25.787 1.00 94.19 266 TYR A O 1
ATOM 2109 N N . ASN A 1 267 ? 13.240 -11.440 -25.082 1.00 96.19 267 ASN A N 1
ATOM 2110 C CA . ASN A 1 267 ? 13.953 -11.769 -23.847 1.00 96.19 267 ASN A CA 1
ATOM 2111 C C . ASN A 1 267 ? 13.288 -11.136 -22.621 1.00 96.19 267 ASN A C 1
ATOM 2113 O O . ASN A 1 267 ? 12.793 -10.013 -22.687 1.00 96.19 267 ASN A O 1
ATOM 2117 N N . TYR A 1 268 ? 13.306 -11.852 -21.494 1.00 96.44 268 TYR A N 1
ATOM 2118 C CA . TYR A 1 268 ? 12.886 -11.326 -20.193 1.00 96.44 268 TYR A CA 1
ATOM 2119 C C . TYR A 1 268 ? 14.071 -10.648 -19.500 1.00 96.44 268 TYR A C 1
ATOM 2121 O O . TYR A 1 268 ? 15.153 -11.233 -19.422 1.00 96.44 268 TYR A O 1
ATOM 2129 N N . THR A 1 269 ? 13.860 -9.441 -18.976 1.00 96.00 269 THR A N 1
ATOM 2130 C CA . THR A 1 269 ? 14.965 -8.562 -18.556 1.00 96.00 269 THR A CA 1
ATOM 2131 C C . THR A 1 269 ? 14.890 -8.063 -17.120 1.00 96.00 269 THR A C 1
ATOM 2133 O O . THR A 1 269 ? 15.842 -7.458 -16.641 1.00 96.00 269 THR A O 1
ATOM 2136 N N . HIS A 1 270 ? 13.806 -8.335 -16.389 1.00 93.06 270 HIS A N 1
ATOM 2137 C CA . HIS A 1 270 ? 13.678 -7.891 -14.999 1.00 93.06 270 HIS A CA 1
ATOM 2138 C C . HIS A 1 270 ? 14.021 -9.002 -13.998 1.00 93.06 270 HIS A C 1
ATOM 2140 O O . HIS A 1 270 ? 13.260 -9.959 -13.815 1.00 93.06 270 HIS A O 1
ATOM 2146 N N . LYS A 1 271 ? 15.164 -8.861 -13.313 1.00 91.56 271 LYS A N 1
ATOM 2147 C CA . LYS A 1 271 ? 15.769 -9.889 -12.442 1.00 91.56 271 LYS A CA 1
ATOM 2148 C C . LYS A 1 271 ? 14.822 -10.412 -11.358 1.00 91.56 271 LYS A C 1
ATOM 2150 O O . LYS A 1 271 ? 14.692 -11.626 -11.193 1.00 91.56 271 LYS A O 1
ATOM 2155 N N . TYR A 1 272 ? 14.146 -9.520 -10.630 1.00 87.12 272 TYR A N 1
ATOM 2156 C CA . TYR A 1 272 ? 13.246 -9.916 -9.541 1.00 87.12 272 TYR A CA 1
ATOM 2157 C C . TYR A 1 272 ? 12.029 -10.690 -10.062 1.00 87.12 272 TYR A C 1
ATOM 2159 O O . TYR A 1 272 ? 11.719 -11.764 -9.543 1.00 87.12 272 TYR A O 1
ATOM 2167 N N . THR A 1 273 ? 11.382 -10.201 -11.127 1.00 86.88 273 THR A N 1
ATOM 2168 C CA . THR A 1 273 ? 10.236 -10.888 -11.753 1.00 86.88 273 THR A CA 1
ATOM 2169 C C . THR A 1 273 ? 10.644 -12.258 -12.281 1.00 86.88 273 THR A C 1
ATOM 2171 O O . THR A 1 273 ? 9.920 -13.231 -12.063 1.00 86.88 273 THR A O 1
ATOM 2174 N N . CYS A 1 274 ? 11.823 -12.354 -12.903 1.00 90.94 274 CYS A N 1
ATOM 2175 C CA . CYS A 1 274 ? 12.343 -13.614 -13.424 1.00 90.94 274 CYS A CA 1
ATOM 2176 C C . CYS A 1 274 ? 12.580 -14.638 -12.310 1.00 90.94 274 CYS A C 1
ATOM 2178 O O . CYS A 1 274 ? 12.093 -15.766 -12.395 1.00 90.94 274 CYS A O 1
ATOM 2180 N N . LYS A 1 275 ? 13.222 -14.218 -11.210 1.00 89.56 275 LYS A N 1
ATOM 2181 C CA . LYS A 1 275 ? 13.427 -15.057 -10.021 1.00 89.56 275 LYS A CA 1
ATOM 2182 C C . LYS A 1 275 ? 12.099 -15.491 -9.388 1.00 89.56 275 LYS A C 1
ATOM 2184 O O . LYS A 1 275 ? 11.930 -16.673 -9.099 1.00 89.56 275 LYS A O 1
ATOM 2189 N N . LYS A 1 276 ? 11.148 -14.562 -9.210 1.00 83.38 276 LYS A N 1
ATOM 2190 C CA . LYS A 1 276 ? 9.824 -14.833 -8.614 1.00 83.38 276 LYS A CA 1
ATOM 2191 C C . LYS A 1 276 ? 9.026 -15.848 -9.437 1.00 83.38 276 LYS A C 1
ATOM 2193 O O . LYS A 1 276 ? 8.418 -16.750 -8.869 1.00 83.38 276 LYS A O 1
ATOM 2198 N N . LYS A 1 277 ? 9.028 -15.704 -10.766 1.00 84.56 277 LYS A N 1
ATOM 2199 C CA . LYS A 1 277 ? 8.260 -16.553 -11.694 1.00 84.56 277 LYS A CA 1
ATOM 2200 C C . LYS A 1 277 ? 9.029 -17.778 -12.200 1.00 84.56 277 LYS A C 1
ATOM 2202 O O . LYS A 1 277 ? 8.448 -18.563 -12.939 1.00 84.56 277 LYS A O 1
ATOM 2207 N N . LYS A 1 278 ? 10.298 -17.951 -11.807 1.00 89.38 278 LYS A N 1
ATOM 2208 C CA . LYS A 1 278 ? 11.198 -19.016 -12.289 1.00 89.38 278 LYS A CA 1
ATOM 2209 C C . LYS A 1 278 ? 11.316 -19.049 -13.824 1.00 89.38 278 LYS A C 1
ATOM 2211 O O . LYS A 1 278 ? 11.280 -20.115 -14.429 1.00 89.38 278 LYS A O 1
ATOM 2216 N N . ILE A 1 279 ? 11.442 -17.879 -14.450 1.00 91.00 279 ILE A N 1
ATOM 2217 C CA . ILE A 1 279 ? 11.644 -17.736 -15.903 1.00 91.00 279 ILE A CA 1
ATOM 2218 C C . ILE A 1 279 ? 13.081 -17.269 -16.207 1.00 91.00 279 ILE A C 1
ATOM 2220 O O . ILE A 1 279 ? 13.712 -16.682 -15.322 1.00 91.00 279 ILE A O 1
ATOM 2224 N N . PRO A 1 280 ? 13.616 -17.518 -17.423 1.00 93.94 280 PRO A N 1
ATOM 2225 C CA . PRO A 1 280 ? 14.971 -17.102 -17.794 1.00 93.94 280 PRO A CA 1
ATOM 2226 C C . PRO A 1 280 ? 15.164 -15.591 -17.665 1.00 93.94 280 PRO A C 1
ATOM 2228 O O . PRO A 1 280 ? 14.225 -14.841 -17.906 1.00 93.94 280 PRO A O 1
ATOM 2231 N N . TYR A 1 281 ? 16.376 -15.155 -17.329 1.00 95.94 281 TYR A N 1
ATOM 2232 C CA . TYR A 1 281 ? 16.745 -13.746 -17.184 1.00 95.94 281 TYR A CA 1
ATOM 2233 C C . TYR A 1 281 ? 17.939 -13.425 -18.081 1.00 95.94 281 TYR A C 1
ATOM 2235 O O . TYR A 1 281 ? 18.920 -14.166 -18.071 1.00 95.94 281 TYR A O 1
ATOM 2243 N N . ILE A 1 282 ? 17.862 -12.311 -18.809 1.00 96.56 282 ILE A N 1
ATOM 2244 C CA . ILE A 1 282 ? 18.965 -11.746 -19.595 1.00 96.56 282 ILE A CA 1
ATOM 2245 C C . ILE A 1 282 ? 19.083 -10.255 -19.249 1.00 96.56 282 ILE A C 1
ATOM 2247 O O . ILE A 1 282 ? 18.055 -9.577 -19.185 1.00 96.56 282 ILE A O 1
ATOM 2251 N N . PRO A 1 283 ? 20.292 -9.707 -19.034 1.00 96.62 283 PRO A N 1
ATOM 2252 C CA . PRO A 1 283 ? 20.469 -8.274 -18.828 1.00 96.62 283 PRO A CA 1
ATOM 2253 C C . PRO A 1 283 ? 19.852 -7.445 -19.962 1.00 96.62 283 PRO A C 1
ATOM 2255 O O . PRO A 1 283 ? 20.011 -7.758 -21.142 1.00 96.62 283 PRO A O 1
ATOM 2258 N N . VAL A 1 284 ? 19.162 -6.356 -19.615 1.00 96.19 284 VAL A N 1
ATOM 2259 C CA . VAL A 1 284 ? 18.428 -5.533 -20.592 1.00 96.19 284 VAL A CA 1
ATOM 2260 C C . VAL A 1 284 ? 19.314 -5.017 -21.729 1.00 96.19 284 VAL A C 1
ATOM 2262 O O . VAL A 1 284 ? 18.900 -5.055 -22.886 1.00 96.19 284 VAL A O 1
ATOM 2265 N N . ASN A 1 285 ? 20.557 -4.629 -21.434 1.00 94.50 285 ASN A N 1
ATOM 2266 C CA . ASN A 1 285 ? 21.505 -4.149 -22.441 1.00 94.50 285 ASN A CA 1
ATOM 2267 C C . ASN A 1 285 ? 21.817 -5.231 -23.486 1.00 94.50 285 ASN A C 1
ATOM 2269 O O . ASN A 1 285 ? 21.763 -4.965 -24.686 1.00 94.50 285 ASN A O 1
ATOM 2273 N N . GLU A 1 286 ? 22.070 -6.465 -23.043 1.00 95.38 286 GLU A N 1
ATOM 2274 C CA . GLU A 1 286 ? 22.320 -7.605 -23.933 1.00 95.38 286 GLU A CA 1
ATOM 2275 C C . GLU A 1 286 ? 21.083 -7.933 -24.775 1.00 95.38 286 GLU A C 1
ATOM 2277 O O . GLU A 1 286 ? 21.177 -8.115 -25.992 1.00 95.38 286 GLU A O 1
ATOM 2282 N N . ALA A 1 287 ? 19.902 -7.941 -24.151 1.00 95.50 287 ALA A N 1
ATOM 2283 C CA . ALA A 1 287 ? 18.644 -8.193 -24.843 1.00 95.50 287 ALA A CA 1
ATOM 2284 C C . ALA A 1 287 ? 18.360 -7.146 -25.937 1.00 95.50 287 ALA A C 1
ATOM 2286 O O . ALA A 1 287 ? 17.949 -7.503 -27.046 1.00 95.50 287 ALA A O 1
ATOM 2287 N N . LEU A 1 288 ? 18.623 -5.864 -25.662 1.00 94.88 288 LEU A N 1
ATOM 2288 C CA . LEU A 1 288 ? 18.464 -4.779 -26.634 1.00 94.88 288 LEU A CA 1
ATOM 2289 C C . LEU A 1 288 ? 19.471 -4.873 -27.788 1.00 94.88 288 LEU A C 1
ATOM 2291 O O . LEU A 1 288 ? 19.092 -4.634 -28.938 1.00 94.88 288 LEU A O 1
ATOM 2295 N N . MET A 1 289 ? 20.722 -5.267 -27.521 1.00 92.06 289 MET A N 1
ATOM 2296 C CA . MET A 1 289 ? 21.723 -5.504 -28.572 1.00 92.06 289 MET A CA 1
ATOM 2297 C C . MET A 1 289 ? 21.294 -6.633 -29.518 1.00 92.06 289 MET A C 1
ATOM 2299 O O . MET A 1 289 ? 21.308 -6.453 -30.741 1.00 92.06 289 MET A O 1
ATOM 2303 N N . GLN A 1 290 ? 20.849 -7.767 -28.965 1.00 91.50 290 GLN A N 1
ATOM 2304 C CA . GLN A 1 290 ? 20.332 -8.896 -29.748 1.00 91.50 290 GLN A CA 1
ATOM 2305 C C . GLN A 1 290 ? 19.126 -8.477 -30.602 1.00 91.50 290 GLN A C 1
ATOM 2307 O O . GLN A 1 290 ? 19.072 -8.763 -31.802 1.00 91.50 290 GLN A O 1
ATOM 2312 N N . TYR A 1 291 ? 18.188 -7.737 -30.006 1.00 91.31 291 TYR A N 1
ATOM 2313 C CA . TYR A 1 291 ? 16.995 -7.252 -30.693 1.00 91.31 291 TYR A CA 1
ATOM 2314 C C . TYR A 1 291 ? 17.322 -6.281 -31.839 1.00 91.31 291 TYR A C 1
ATOM 2316 O O . TYR A 1 291 ? 16.762 -6.394 -32.934 1.00 91.31 291 TYR A O 1
ATOM 2324 N N . ASN A 1 292 ? 18.259 -5.353 -31.628 1.00 88.69 292 ASN A N 1
ATOM 2325 C CA . ASN A 1 292 ? 18.670 -4.395 -32.655 1.00 88.69 292 ASN A CA 1
ATOM 2326 C C . ASN A 1 292 ? 19.401 -5.085 -33.823 1.00 88.69 292 ASN A C 1
ATOM 2328 O O . ASN A 1 292 ? 19.142 -4.778 -34.989 1.00 88.69 292 ASN A O 1
ATOM 2332 N N . SER A 1 293 ? 20.266 -6.062 -33.524 1.00 87.88 293 SER A N 1
ATOM 2333 C CA . SER A 1 293 ? 20.940 -6.888 -34.536 1.00 87.88 293 SER A CA 1
ATOM 2334 C C . SER A 1 293 ? 19.934 -7.634 -35.419 1.00 87.88 293 SER A C 1
ATOM 2336 O O . SER A 1 293 ? 20.006 -7.565 -36.649 1.00 87.88 293 SER A O 1
ATOM 2338 N N . LEU A 1 294 ? 18.925 -8.260 -34.805 1.00 86.25 294 LEU A N 1
ATOM 2339 C CA . LEU A 1 294 ? 17.862 -8.955 -35.529 1.00 86.25 294 LEU A CA 1
ATOM 2340 C C . LEU A 1 294 ? 17.056 -8.002 -36.428 1.00 86.25 294 LEU A C 1
ATOM 2342 O O . LEU A 1 294 ? 16.837 -8.307 -37.600 1.00 86.25 294 LEU A O 1
ATOM 2346 N N . LYS A 1 295 ? 16.678 -6.816 -35.925 1.00 84.19 295 LYS A N 1
ATOM 2347 C CA . LYS A 1 295 ? 15.989 -5.792 -36.732 1.00 84.19 295 LYS A CA 1
ATOM 2348 C C . LYS A 1 295 ? 16.804 -5.353 -37.948 1.00 84.19 295 LYS A C 1
ATOM 2350 O O . LYS A 1 295 ? 16.233 -5.180 -39.024 1.00 84.19 295 LYS A O 1
ATOM 2355 N N . LYS A 1 296 ? 18.122 -5.180 -37.796 1.00 86.12 296 LYS A N 1
ATOM 2356 C CA . LYS A 1 296 ? 19.017 -4.835 -38.913 1.00 86.12 296 LYS A CA 1
ATOM 2357 C C . LYS A 1 296 ? 19.075 -5.953 -39.957 1.00 86.12 296 LYS A C 1
ATOM 2359 O O . LYS A 1 296 ? 18.963 -5.653 -41.141 1.00 86.12 296 LYS A O 1
ATOM 2364 N N . ARG A 1 297 ? 19.172 -7.220 -39.532 1.00 83.38 297 ARG A N 1
ATOM 2365 C CA . ARG A 1 297 ? 19.164 -8.386 -40.439 1.00 83.38 297 ARG A CA 1
ATOM 2366 C C . ARG A 1 297 ? 17.863 -8.490 -41.238 1.00 83.38 297 ARG A C 1
ATOM 2368 O O . ARG A 1 297 ? 17.922 -8.622 -42.454 1.00 83.38 297 ARG A O 1
ATOM 2375 N N . ILE A 1 298 ? 16.709 -8.352 -40.579 1.00 81.81 298 ILE A N 1
ATOM 2376 C CA . ILE A 1 298 ? 15.393 -8.399 -41.244 1.00 81.81 298 ILE A CA 1
ATOM 2377 C C . ILE A 1 298 ? 15.251 -7.252 -42.255 1.00 81.81 298 ILE A C 1
ATOM 2379 O O . ILE A 1 298 ? 14.840 -7.481 -43.388 1.00 81.81 298 ILE A O 1
ATOM 2383 N N . LYS A 1 299 ? 15.638 -6.022 -41.881 1.00 79.12 299 LYS A N 1
ATOM 2384 C CA . LYS A 1 299 ? 15.625 -4.878 -42.811 1.00 79.12 299 LYS A CA 1
ATOM 2385 C C . LYS A 1 299 ? 16.572 -5.067 -43.997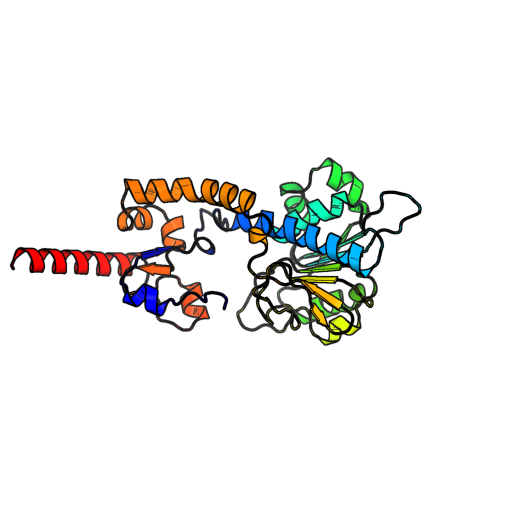 1.00 79.12 299 LYS A C 1
ATOM 2387 O O . LYS A 1 299 ? 16.248 -4.608 -45.083 1.00 79.12 299 LYS A O 1
ATOM 2392 N N . GLY A 1 300 ? 17.733 -5.689 -43.788 1.00 78.69 300 GLY A N 1
ATOM 2393 C CA . GLY A 1 300 ? 18.664 -6.024 -44.867 1.00 78.69 300 GLY A CA 1
ATOM 2394 C C . GLY A 1 300 ? 18.059 -7.032 -45.842 1.00 78.69 300 GLY A C 1
ATOM 2395 O O . GLY A 1 300 ? 18.063 -6.785 -47.039 1.00 78.69 300 GLY A O 1
ATOM 2396 N N . PHE A 1 301 ? 17.459 -8.103 -45.316 1.00 74.50 301 PHE A N 1
ATOM 2397 C CA . PHE A 1 301 ? 16.817 -9.153 -46.109 1.00 74.50 301 PHE A CA 1
ATOM 2398 C C . PHE A 1 301 ? 15.622 -8.644 -46.932 1.00 74.50 301 PHE A C 1
ATOM 2400 O O . PHE A 1 301 ? 15.481 -8.989 -48.100 1.00 74.50 301 PHE A O 1
ATOM 2407 N N . LEU A 1 302 ? 14.793 -7.768 -46.356 1.00 70.31 302 LEU A N 1
ATOM 2408 C CA . LEU A 1 302 ? 13.665 -7.149 -47.067 1.00 70.31 302 LEU A CA 1
ATOM 2409 C C . LEU A 1 302 ? 14.087 -6.137 -48.141 1.00 70.31 302 LEU A C 1
ATOM 2411 O O . LEU A 1 302 ? 13.266 -5.788 -48.972 1.00 70.31 302 LEU A O 1
ATOM 2415 N N . LYS A 1 303 ? 15.327 -5.631 -48.113 1.00 68.81 303 LYS A N 1
ATOM 2416 C CA . LYS A 1 303 ? 15.863 -4.761 -49.176 1.00 68.81 303 LYS A CA 1
ATOM 2417 C C . LYS A 1 303 ? 16.453 -5.545 -50.351 1.00 68.81 303 LYS A C 1
ATOM 2419 O O . LYS A 1 303 ? 16.730 -4.945 -51.381 1.00 68.81 303 LYS A O 1
ATOM 2424 N N . THR A 1 304 ? 16.721 -6.837 -50.166 1.00 64.69 304 THR A N 1
ATOM 2425 C CA . THR A 1 304 ? 17.252 -7.745 -51.197 1.00 64.69 304 THR A CA 1
ATOM 2426 C C . THR A 1 304 ? 16.167 -8.534 -51.937 1.00 64.69 304 THR A C 1
ATOM 2428 O O . THR A 1 304 ? 16.501 -9.263 -52.865 1.00 64.69 304 THR A O 1
ATOM 2431 N N . ILE A 1 305 ? 14.904 -8.405 -51.517 1.00 57.56 305 ILE A N 1
ATOM 2432 C CA . ILE A 1 305 ? 13.699 -8.907 -52.201 1.00 57.56 305 ILE A CA 1
ATOM 2433 C C . ILE A 1 305 ? 13.057 -7.725 -52.920 1.00 57.56 305 ILE A C 1
ATOM 2435 O O . ILE A 1 305 ? 12.606 -7.918 -54.067 1.00 57.56 305 ILE A O 1
#

Solvent-accessible surface area (backbone atoms only — not comparable to full-atom values): 16192 Å² total; per-residue (Å²): 130,79,84,72,82,56,66,64,60,48,27,73,69,47,36,74,41,68,42,53,78,43,24,34,54,87,68,101,41,34,68,56,33,51,60,53,35,35,45,30,13,37,51,53,40,54,49,51,52,52,50,42,30,69,69,67,73,42,69,49,38,39,88,48,97,90,40,74,48,36,30,34,34,36,40,29,64,47,62,25,22,18,30,21,47,38,56,46,58,77,32,50,35,35,36,36,40,35,24,72,56,60,91,50,44,62,66,48,30,57,76,61,26,57,67,71,59,48,72,76,46,49,90,41,51,45,83,40,70,37,44,88,92,40,61,65,61,32,37,54,59,46,63,77,46,33,59,68,31,43,32,42,37,37,26,49,73,81,71,95,59,99,83,70,79,50,65,41,46,68,72,58,41,68,47,33,36,76,65,16,36,39,36,34,71,50,30,50,65,49,43,56,37,46,82,38,58,53,53,88,55,72,84,56,68,52,77,53,72,49,28,36,37,38,17,34,73,55,55,42,60,84,43,44,74,59,44,52,54,56,49,51,63,53,44,46,66,57,52,53,40,32,69,73,56,34,64,68,51,30,29,74,75,29,65,26,49,41,57,8,24,43,26,32,21,77,34,40,26,29,63,67,62,18,64,76,70,74,46,75,71,44,58,51,70,60,30,45,51,54,41,51,52,52,52,51,52,54,56,53,55,64,72,76,109